Protein AF-A0A671NZ01-F1 (afdb_monomer_lite)

Secondary structure (DSSP, 8-state):
-EEEEEETTTTEEEEEE---HHHHHTTTTPBTT-EEE-GGG-GGGTT-EEEEEEEEETT-PBB-TT---SSEEEEEE-TT-TT---SSTT--EEEEEE-SB--TTEEEEEEEEEE--SSPPTTTTS-----S----BHHHHHHHTT--SSS-TTTTPPPEEEEETTEEEEEE-PPPBS---HHHHHHHHHHHHHHHHHHHHHHHHHHHHHHHHHHHHHHHHHHHHHHHHHHHHHHHHHHHHHHHHHHHHHHHHHHHHHHHTT-HHHHHHHHHHH-------S-HHHHHHHHHTT-HHHHHHHHTTS---HHHHHHHHHHHT-

Structure (mmCIF, N/CA/C/O backbone):
data_AF-A0A671NZ01-F1
#
_entry.id   AF-A0A671NZ01-F1
#
loop_
_atom_site.group_PDB
_atom_site.id
_atom_site.type_symbol
_atom_site.label_atom_id
_atom_site.label_alt_id
_atom_site.label_comp_id
_atom_site.label_asym_id
_atom_site.label_entity_id
_atom_site.label_seq_id
_atom_site.pdbx_PDB_ins_code
_atom_site.Cartn_x
_atom_site.Cartn_y
_atom_site.Cartn_z
_atom_site.occupancy
_atom_site.B_iso_or_equiv
_atom_site.auth_seq_id
_atom_site.auth_comp_id
_atom_site.auth_asym_id
_atom_site.auth_atom_id
_atom_site.pdbx_PDB_model_num
ATOM 1 N N . MET A 1 1 ? 26.858 3.836 -22.650 1.00 94.00 1 MET A N 1
ATOM 2 C CA . MET A 1 1 ? 25.747 4.032 -21.670 1.00 94.00 1 MET A CA 1
ATOM 3 C C . MET A 1 1 ? 25.460 2.697 -20.995 1.00 94.00 1 MET A C 1
ATOM 5 O O . MET A 1 1 ? 25.531 1.672 -21.659 1.00 94.00 1 MET A O 1
ATOM 9 N N . LYS A 1 2 ? 25.132 2.664 -19.699 1.00 97.56 2 LYS A N 1
ATOM 10 C CA . LYS A 1 2 ? 24.832 1.400 -19.004 1.00 97.56 2 LYS A CA 1
ATOM 11 C C . LYS A 1 2 ? 23.334 1.091 -19.044 1.00 97.56 2 LYS A C 1
ATOM 13 O O . LYS A 1 2 ? 22.510 1.967 -18.791 1.00 97.56 2 LYS A O 1
ATOM 18 N N . LEU A 1 3 ? 22.973 -0.155 -19.328 1.00 97.75 3 LEU A N 1
ATOM 19 C CA . LEU A 1 3 ? 21.601 -0.656 -19.296 1.00 97.75 3 LEU A CA 1
ATOM 20 C C . LEU A 1 3 ? 21.430 -1.563 -18.080 1.00 97.75 3 LEU A C 1
ATOM 22 O O . LEU A 1 3 ? 22.056 -2.615 -17.983 1.00 97.75 3 LEU A O 1
ATOM 26 N N . ASN A 1 4 ? 20.587 -1.152 -17.138 1.00 98.12 4 ASN A N 1
ATOM 27 C CA . ASN A 1 4 ? 20.231 -1.963 -15.980 1.00 98.12 4 ASN A CA 1
ATOM 28 C C . ASN A 1 4 ? 18.900 -2.663 -16.254 1.00 98.12 4 ASN A C 1
ATOM 30 O O . ASN A 1 4 ? 17.839 -2.035 -16.208 1.00 98.12 4 ASN A O 1
ATOM 34 N N . ILE A 1 5 ? 18.959 -3.948 -16.580 1.00 97.88 5 ILE A N 1
ATOM 35 C CA . ILE A 1 5 ? 17.824 -4.708 -17.093 1.00 97.88 5 ILE A CA 1
ATOM 36 C C . ILE A 1 5 ? 17.340 -5.666 -16.014 1.00 97.88 5 ILE A C 1
ATOM 38 O O . ILE A 1 5 ? 18.126 -6.381 -15.398 1.00 97.88 5 ILE A O 1
ATOM 42 N N . SER A 1 6 ? 16.032 -5.690 -15.785 1.00 97.75 6 SER A N 1
ATOM 43 C CA . SER A 1 6 ? 15.395 -6.589 -14.822 1.00 97.75 6 SER A CA 1
ATOM 44 C C . SER A 1 6 ? 14.344 -7.461 -15.493 1.00 97.75 6 SER A C 1
ATOM 46 O O . SER A 1 6 ? 13.616 -6.998 -16.377 1.00 97.75 6 SER A O 1
ATOM 48 N N . PHE A 1 7 ? 14.229 -8.711 -15.037 1.00 97.19 7 PHE A N 1
ATOM 49 C CA . PHE A 1 7 ? 13.153 -9.609 -15.439 1.00 97.19 7 PHE A CA 1
ATOM 50 C C . PHE A 1 7 ? 12.263 -9.950 -14.234 1.00 97.19 7 PHE A C 1
ATOM 52 O O . PHE A 1 7 ? 12.622 -10.782 -13.399 1.00 97.19 7 PHE A O 1
ATOM 59 N N . PRO A 1 8 ? 11.083 -9.315 -14.096 1.00 96.56 8 PRO A N 1
ATOM 60 C CA . PRO A 1 8 ? 10.239 -9.481 -12.911 1.00 96.56 8 PRO A CA 1
ATOM 61 C C . PRO A 1 8 ? 9.700 -10.898 -12.686 1.00 96.56 8 PRO A C 1
ATOM 63 O O . PRO A 1 8 ? 9.324 -11.219 -11.558 1.00 96.56 8 PRO A O 1
ATOM 66 N N . ALA A 1 9 ? 9.624 -11.721 -13.737 1.00 94.81 9 ALA A N 1
ATOM 67 C CA . ALA A 1 9 ? 9.133 -13.093 -13.637 1.00 94.81 9 ALA A CA 1
ATOM 68 C C . ALA A 1 9 ? 10.101 -13.986 -12.847 1.00 94.81 9 ALA A C 1
ATOM 70 O O . ALA A 1 9 ? 9.663 -14.749 -11.989 1.00 94.81 9 ALA A O 1
ATOM 71 N N . THR A 1 10 ? 11.407 -13.837 -13.083 1.00 94.00 10 THR A N 1
ATOM 72 C CA . THR A 1 10 ? 12.460 -14.599 -12.397 1.00 94.00 10 THR A CA 1
ATOM 73 C C . THR A 1 10 ? 13.026 -13.869 -11.183 1.00 94.00 10 THR A C 1
ATOM 75 O O . THR A 1 10 ? 13.547 -14.507 -10.273 1.00 94.00 10 THR A O 1
ATOM 78 N N . GLY A 1 11 ? 12.902 -12.538 -11.133 1.00 93.88 11 GLY A N 1
ATOM 79 C CA . GLY A 1 11 ? 13.475 -11.704 -10.075 1.00 93.88 11 GLY A CA 1
ATOM 80 C C . GLY A 1 11 ? 14.966 -11.407 -10.257 1.00 93.88 11 GLY A C 1
ATOM 81 O O . GLY A 1 11 ? 15.573 -10.841 -9.347 1.00 93.88 11 GLY A O 1
ATOM 82 N N . CYS A 1 12 ? 15.543 -11.766 -11.406 1.00 96.12 12 CYS A N 1
ATOM 83 C CA . CYS A 1 12 ? 16.937 -11.499 -11.746 1.00 96.12 12 CYS A CA 1
ATOM 84 C C . CYS A 1 12 ? 17.113 -10.106 -12.367 1.00 96.12 12 CYS A C 1
ATOM 86 O O . CYS A 1 12 ? 16.183 -9.515 -12.932 1.00 96.12 12 CYS A O 1
ATOM 88 N N . GLN A 1 13 ? 18.330 -9.578 -12.256 1.00 96.75 13 GLN A N 1
ATOM 89 C CA . GLN A 1 13 ? 18.736 -8.312 -12.857 1.00 96.75 13 GLN A CA 1
ATOM 90 C C . GLN A 1 13 ? 20.171 -8.416 -13.372 1.00 96.75 13 GLN A C 1
ATOM 92 O O . GLN A 1 13 ? 21.001 -9.082 -12.753 1.00 96.75 13 GLN A O 1
ATOM 97 N N . LYS A 1 14 ? 20.468 -7.720 -14.468 1.00 95.88 14 LYS A N 1
ATOM 98 C CA . LYS A 1 14 ? 21.795 -7.676 -15.080 1.00 95.88 14 LYS A CA 1
ATOM 99 C C . LYS A 1 14 ? 22.096 -6.260 -15.553 1.00 95.88 14 LYS A C 1
ATOM 101 O O . LYS A 1 14 ? 21.266 -5.622 -16.199 1.00 95.88 14 LYS A O 1
ATOM 106 N N . LEU A 1 15 ? 23.291 -5.782 -15.222 1.00 97.31 15 LEU A N 1
ATOM 107 C CA . LEU A 1 15 ? 23.834 -4.534 -15.743 1.00 97.31 15 LEU A CA 1
ATOM 108 C C . LEU A 1 15 ? 24.712 -4.861 -16.949 1.00 97.31 15 LEU A C 1
ATOM 110 O O . LEU A 1 15 ? 25.588 -5.716 -16.847 1.00 97.31 15 LEU A O 1
ATOM 114 N N . ILE A 1 16 ? 24.471 -4.189 -18.068 1.00 96.12 16 ILE A N 1
ATOM 115 C CA . ILE A 1 16 ? 25.224 -4.369 -19.310 1.00 96.12 16 ILE A CA 1
ATOM 116 C C . ILE A 1 16 ? 25.742 -3.005 -19.748 1.00 96.12 16 ILE A C 1
ATOM 118 O O . ILE A 1 16 ? 25.038 -2.000 -19.635 1.00 96.12 16 ILE A O 1
ATOM 122 N N . GLU A 1 17 ? 26.978 -2.957 -20.218 1.00 95.94 17 GLU A N 1
ATOM 123 C CA . GLU A 1 17 ? 27.573 -1.758 -20.796 1.00 95.94 17 GLU A CA 1
ATOM 124 C C . GLU A 1 17 ? 27.424 -1.815 -22.316 1.00 95.94 17 GLU A C 1
ATOM 126 O O . GLU A 1 17 ? 27.728 -2.832 -22.935 1.00 95.94 17 GLU A O 1
ATOM 131 N N . VAL A 1 18 ? 26.858 -0.756 -22.898 1.00 95.44 18 VAL A N 1
ATOM 132 C CA . VAL A 1 18 ? 26.620 -0.652 -24.340 1.00 95.44 18 VAL A CA 1
ATOM 133 C C . VAL A 1 18 ? 27.212 0.660 -24.824 1.00 95.44 18 VAL A C 1
ATOM 135 O O . VAL A 1 18 ? 26.724 1.738 -24.466 1.00 95.44 18 VAL A O 1
ATOM 138 N N . ASP A 1 19 ? 28.252 0.556 -25.643 1.00 93.56 19 ASP A N 1
ATOM 139 C CA . ASP A 1 19 ? 28.964 1.714 -26.193 1.00 93.56 19 ASP A CA 1
ATOM 140 C C . ASP A 1 19 ? 28.529 2.043 -27.624 1.00 93.56 19 ASP A C 1
ATOM 142 O O . ASP A 1 19 ? 28.589 3.199 -28.032 1.00 93.56 19 ASP A O 1
ATOM 146 N N . ASP A 1 20 ? 28.009 1.055 -28.359 1.00 94.56 20 ASP A N 1
ATOM 147 C CA . ASP A 1 20 ? 27.489 1.254 -29.711 1.00 94.56 20 ASP A CA 1
ATOM 148 C C . ASP A 1 20 ? 26.190 2.075 -29.695 1.00 94.56 20 ASP A C 1
ATOM 150 O O . ASP A 1 20 ? 25.132 1.631 -29.235 1.00 94.56 20 ASP A O 1
ATOM 154 N N . GLU A 1 21 ? 26.262 3.283 -30.248 1.00 92.25 21 GLU A N 1
ATOM 155 C CA . GLU A 1 21 ? 25.144 4.215 -30.321 1.00 92.25 21 GLU A CA 1
ATOM 156 C C . GLU A 1 21 ? 23.983 3.693 -31.182 1.00 92.25 21 GLU A C 1
ATOM 158 O O . GLU A 1 21 ? 22.824 4.015 -30.903 1.00 92.25 21 GLU A O 1
ATOM 163 N N . ARG A 1 22 ? 24.240 2.841 -32.187 1.00 93.88 22 ARG A N 1
ATOM 164 C CA . ARG A 1 22 ? 23.176 2.264 -33.032 1.00 93.88 22 ARG A CA 1
ATOM 165 C C . ARG A 1 22 ? 22.215 1.416 -32.205 1.00 93.88 22 ARG A C 1
ATOM 167 O O . ARG A 1 22 ? 21.001 1.518 -32.379 1.00 93.88 22 ARG A O 1
ATOM 174 N N . LYS A 1 23 ? 22.756 0.662 -31.244 1.00 95.12 23 LYS A N 1
ATOM 175 C CA . LYS A 1 23 ? 21.988 -0.151 -30.291 1.00 95.12 23 LYS A CA 1
ATOM 176 C C . LYS A 1 23 ? 21.182 0.697 -29.306 1.00 95.12 23 LYS A C 1
ATOM 178 O O . LYS A 1 23 ? 20.165 0.246 -28.793 1.00 95.12 23 LYS A O 1
ATOM 183 N N . LEU A 1 24 ? 21.626 1.924 -29.029 1.00 95.19 24 LEU A N 1
ATOM 184 C CA . LEU A 1 24 ? 20.979 2.836 -28.081 1.00 95.19 24 LEU A CA 1
ATOM 185 C C . LEU A 1 24 ? 19.914 3.724 -28.732 1.00 95.19 24 LEU A C 1
ATOM 187 O O . LEU A 1 24 ? 18.957 4.121 -28.065 1.00 95.19 24 LEU A O 1
ATOM 191 N N . ARG A 1 25 ? 20.045 4.002 -30.035 1.00 95.00 25 ARG A N 1
ATOM 192 C CA . ARG A 1 25 ? 19.172 4.914 -30.788 1.00 95.00 25 ARG A CA 1
ATOM 193 C C . ARG A 1 25 ? 17.695 4.523 -30.739 1.00 95.00 25 ARG A C 1
ATOM 195 O O . ARG A 1 25 ? 16.842 5.403 -30.733 1.00 95.00 25 ARG A O 1
ATOM 202 N N . ILE A 1 26 ? 17.385 3.230 -30.620 1.00 96.00 26 ILE A N 1
ATOM 203 C CA . ILE A 1 26 ? 16.007 2.730 -30.463 1.00 96.00 26 ILE A CA 1
ATOM 204 C C . ILE A 1 26 ? 15.303 3.267 -29.205 1.00 96.00 26 ILE A C 1
ATOM 206 O O . ILE A 1 26 ? 14.073 3.350 -29.170 1.00 96.00 26 ILE A O 1
ATOM 210 N N . PHE A 1 27 ? 16.067 3.640 -28.172 1.00 97.00 27 PHE A N 1
ATOM 211 C CA . PHE A 1 27 ? 15.534 4.176 -26.921 1.00 97.00 27 PHE A CA 1
ATOM 212 C C . PHE A 1 27 ? 15.441 5.698 -26.913 1.00 97.00 27 PHE A C 1
ATOM 214 O O . PHE A 1 27 ? 14.699 6.241 -26.095 1.00 97.00 27 PHE A O 1
ATOM 221 N N . TYR A 1 28 ? 16.180 6.392 -27.777 1.00 96.50 28 TYR A N 1
ATOM 222 C CA . TYR A 1 28 ? 16.163 7.852 -27.831 1.00 96.50 28 TYR A CA 1
ATOM 223 C C . TYR A 1 28 ? 14.804 8.375 -28.296 1.00 96.50 28 TYR A C 1
ATOM 225 O O . TYR A 1 28 ? 14.061 7.693 -29.003 1.00 96.50 28 TYR A O 1
ATOM 233 N N . GLU A 1 29 ? 14.444 9.571 -27.823 1.00 95.88 29 GLU A N 1
ATOM 234 C CA . GLU A 1 29 ? 13.136 10.210 -28.054 1.00 95.88 29 GLU A CA 1
ATOM 235 C C . GLU A 1 29 ? 11.927 9.412 -27.532 1.00 95.88 29 GLU A C 1
ATOM 237 O O . GLU A 1 29 ? 10.771 9.819 -27.678 1.00 95.88 29 GLU A O 1
ATOM 242 N N . LYS A 1 30 ? 12.159 8.283 -26.853 1.00 97.44 30 LYS A N 1
ATOM 243 C CA . LYS A 1 30 ? 11.113 7.541 -26.155 1.00 97.44 30 LYS A CA 1
ATOM 244 C C . LYS A 1 30 ? 10.931 8.091 -24.750 1.00 97.44 30 LYS A C 1
ATOM 246 O O . LYS A 1 30 ? 11.853 8.585 -24.098 1.00 97.44 30 LYS A O 1
ATOM 251 N N . ARG A 1 31 ? 9.699 7.981 -24.257 1.00 97.69 31 ARG A N 1
ATOM 252 C CA . ARG A 1 31 ? 9.348 8.344 -22.883 1.00 97.69 31 ARG A CA 1
ATOM 253 C C . ARG A 1 31 ? 9.476 7.133 -21.970 1.00 97.69 31 ARG A C 1
ATOM 255 O O . ARG A 1 31 ? 9.276 5.991 -22.386 1.00 97.69 31 ARG A O 1
ATOM 262 N N . MET A 1 32 ? 9.715 7.386 -20.692 1.00 97.38 32 MET A N 1
ATOM 263 C CA . MET A 1 32 ? 9.494 6.390 -19.645 1.00 97.38 32 MET A CA 1
ATOM 264 C C . MET A 1 32 ? 8.095 5.749 -19.753 1.00 97.38 32 MET A C 1
ATOM 266 O O . MET A 1 32 ? 7.111 6.396 -20.111 1.00 97.38 32 MET A O 1
ATOM 270 N N . ALA A 1 33 ? 8.032 4.472 -19.388 1.00 97.12 33 ALA A N 1
ATOM 271 C CA . ALA A 1 33 ? 6.908 3.548 -19.522 1.00 97.12 33 ALA A CA 1
ATOM 272 C C . ALA A 1 33 ? 6.536 3.129 -20.958 1.00 97.12 33 ALA A C 1
ATOM 274 O O . ALA A 1 33 ? 5.579 2.377 -21.115 1.00 97.12 33 ALA A O 1
ATOM 275 N N . THR A 1 34 ? 7.310 3.525 -21.974 1.00 97.81 34 THR A N 1
ATOM 276 C CA . THR A 1 34 ? 7.135 3.045 -23.357 1.00 97.81 34 THR A CA 1
ATOM 277 C C . THR A 1 34 ? 7.745 1.653 -23.533 1.00 97.81 34 THR A C 1
ATOM 279 O O . THR A 1 34 ? 8.826 1.383 -23.000 1.00 97.81 34 THR A O 1
ATOM 282 N N . GLU A 1 35 ? 7.053 0.788 -24.274 1.00 97.94 35 GLU A N 1
ATOM 283 C CA . GLU A 1 35 ? 7.540 -0.526 -24.705 1.00 97.94 35 GLU A CA 1
ATOM 284 C C . GLU A 1 35 ? 8.347 -0.384 -26.001 1.00 97.94 35 GLU A C 1
ATOM 286 O O . GLU A 1 35 ? 7.943 0.324 -26.922 1.00 97.94 35 GLU A O 1
ATOM 291 N N . VAL A 1 36 ? 9.511 -1.024 -26.053 1.00 97.38 36 VAL A N 1
ATOM 292 C CA . VAL A 1 36 ? 10.462 -0.963 -27.164 1.00 97.38 36 VAL A CA 1
ATOM 293 C C . VAL A 1 36 ? 10.937 -2.385 -27.450 1.00 97.38 36 VAL A C 1
ATOM 295 O O . VAL A 1 36 ? 11.252 -3.139 -26.524 1.00 97.38 36 VAL A O 1
ATOM 298 N N . ALA A 1 37 ? 10.967 -2.757 -28.729 1.00 97.31 37 ALA A N 1
ATOM 299 C CA . ALA A 1 37 ? 11.554 -4.015 -29.172 1.00 97.31 37 ALA A CA 1
ATOM 300 C C . ALA A 1 37 ? 13.075 -3.972 -28.958 1.00 97.31 37 ALA A C 1
ATOM 302 O O . ALA A 1 37 ? 13.734 -3.011 -29.352 1.00 97.31 37 ALA A O 1
ATOM 303 N N . ALA A 1 38 ? 13.620 -4.984 -28.287 1.00 95.88 38 ALA A N 1
ATOM 304 C CA . ALA A 1 38 ? 15.025 -5.036 -27.889 1.00 95.88 38 ALA A CA 1
ATOM 305 C C . ALA A 1 38 ? 15.927 -5.728 -28.925 1.00 95.88 38 ALA A C 1
ATOM 307 O O . ALA A 1 38 ? 17.120 -5.876 -28.670 1.00 95.88 38 ALA A O 1
ATOM 308 N N . ASP A 1 39 ? 15.384 -6.113 -30.084 1.00 94.94 39 ASP A N 1
ATOM 309 C CA . ASP A 1 39 ? 16.070 -6.920 -31.105 1.00 94.94 39 ASP A CA 1
ATOM 310 C C . ASP A 1 39 ? 17.407 -6.310 -31.555 1.00 94.94 39 ASP A C 1
ATOM 312 O O . ASP A 1 39 ? 18.370 -7.023 -31.816 1.00 94.94 39 ASP A O 1
ATOM 316 N N . SER A 1 40 ? 17.505 -4.976 -31.599 1.00 92.19 40 SER A N 1
ATOM 317 C CA . SER A 1 40 ? 18.720 -4.273 -32.035 1.00 92.19 40 SER A CA 1
ATOM 318 C C . SER A 1 40 ? 19.874 -4.305 -31.024 1.00 92.19 40 SER A C 1
ATOM 320 O O . SER A 1 40 ? 20.958 -3.825 -31.345 1.00 92.19 40 SER A O 1
ATOM 322 N N . LEU A 1 41 ? 19.683 -4.832 -29.808 1.00 92.94 41 LEU A N 1
ATOM 323 C CA . LEU A 1 41 ? 20.762 -4.953 -28.817 1.00 92.94 41 LEU A CA 1
ATOM 324 C C . LEU A 1 41 ? 21.743 -6.091 -29.146 1.00 92.94 41 LEU A C 1
ATOM 326 O O . LEU A 1 41 ? 22.932 -5.987 -28.823 1.00 92.94 41 LEU A O 1
ATOM 330 N N . GLY A 1 42 ? 21.266 -7.143 -29.813 1.00 92.81 42 GLY A N 1
ATOM 331 C CA . GLY A 1 42 ? 22.030 -8.336 -30.177 1.00 92.81 42 GLY A CA 1
ATOM 332 C C . GLY A 1 42 ? 21.112 -9.521 -30.475 1.00 92.81 42 GLY A C 1
ATOM 333 O O . GLY A 1 42 ? 19.925 -9.490 -30.150 1.00 92.81 42 GLY A O 1
ATOM 334 N N . ASP A 1 43 ? 21.664 -10.585 -31.055 1.00 92.69 43 ASP A N 1
ATOM 335 C CA . ASP A 1 43 ? 20.900 -11.776 -31.450 1.00 92.69 43 ASP A CA 1
ATOM 336 C C . ASP A 1 43 ? 20.250 -12.496 -30.259 1.00 92.69 43 ASP A C 1
ATOM 338 O O . ASP A 1 43 ? 19.208 -13.138 -30.409 1.00 92.69 43 ASP A O 1
ATOM 342 N N . GLU A 1 44 ? 20.834 -12.395 -29.061 1.00 94.00 44 GLU A N 1
ATOM 343 C CA . GLU A 1 44 ? 20.256 -12.942 -27.831 1.00 94.00 44 GLU A CA 1
ATOM 344 C C . GLU A 1 44 ? 19.012 -12.178 -27.350 1.00 94.00 44 GLU A C 1
ATOM 346 O O . GLU A 1 44 ? 18.229 -12.711 -26.566 1.00 94.00 44 GLU A O 1
ATOM 351 N N . TRP A 1 45 ? 18.798 -10.955 -27.848 1.00 95.19 45 TRP A N 1
ATOM 352 C CA . TRP A 1 45 ? 17.647 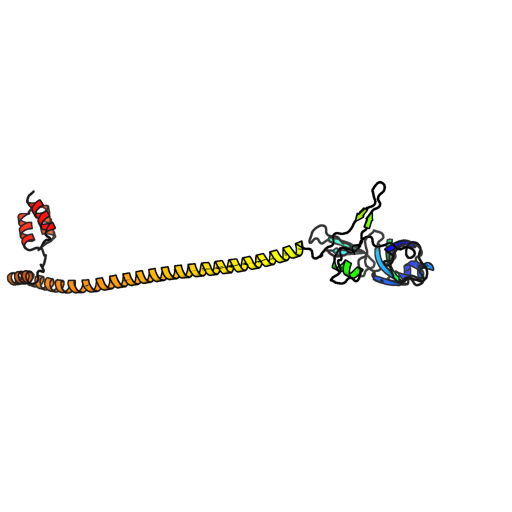-10.107 -27.526 1.00 95.19 45 TRP A CA 1
ATOM 353 C C . TRP A 1 45 ? 16.505 -10.219 -28.537 1.00 95.19 45 TRP A C 1
ATOM 355 O O . TRP A 1 45 ? 15.493 -9.532 -28.394 1.00 95.19 45 TRP A O 1
ATOM 365 N N . LYS A 1 46 ? 16.620 -11.112 -29.524 1.00 96.31 46 LYS A N 1
ATOM 366 C CA . LYS A 1 46 ? 15.580 -11.325 -30.530 1.00 96.31 46 LYS A CA 1
ATOM 367 C C . LYS A 1 46 ? 14.260 -11.792 -29.900 1.00 96.31 46 LYS A C 1
ATOM 369 O O . LYS A 1 46 ? 14.214 -12.761 -29.138 1.00 96.31 46 LYS A O 1
ATOM 374 N N . GLY A 1 47 ? 13.177 -11.094 -30.225 1.00 95.69 47 GLY A N 1
ATOM 375 C CA . GLY A 1 47 ? 11.828 -11.320 -29.708 1.00 95.69 47 GLY A CA 1
ATOM 376 C C . GLY A 1 47 ? 11.583 -10.739 -28.311 1.00 95.69 47 GLY A C 1
ATOM 377 O O . GLY A 1 47 ? 10.468 -10.844 -27.794 1.00 95.69 47 GLY A O 1
ATOM 378 N N . TYR A 1 48 ? 12.583 -10.119 -27.677 1.00 97.38 48 TYR A N 1
ATOM 379 C CA . TYR A 1 48 ? 12.396 -9.490 -26.373 1.00 97.38 48 TYR A CA 1
ATOM 380 C C . TYR A 1 48 ? 11.754 -8.112 -26.509 1.00 97.38 48 TYR A C 1
ATOM 382 O O . TYR A 1 48 ? 12.185 -7.261 -27.286 1.00 97.38 48 TYR A O 1
ATOM 390 N N . VAL A 1 49 ? 10.760 -7.848 -25.659 1.00 97.56 49 VAL A N 1
ATOM 391 C CA . VAL A 1 49 ? 10.172 -6.510 -25.515 1.00 97.56 49 VAL A CA 1
ATOM 392 C C . VAL A 1 49 ? 10.469 -5.985 -24.124 1.00 97.56 49 VAL A C 1
ATOM 394 O O . VAL A 1 49 ? 10.112 -6.599 -23.109 1.00 97.56 49 VAL A O 1
ATOM 397 N N . VAL A 1 50 ? 11.110 -4.821 -24.082 1.00 97.94 50 VAL A N 1
ATOM 398 C CA . VAL A 1 50 ? 11.494 -4.136 -22.850 1.00 97.94 50 VAL A CA 1
ATOM 399 C C . VAL A 1 50 ? 10.690 -2.857 -22.693 1.00 97.94 50 VAL A C 1
ATOM 401 O O . VAL A 1 50 ? 10.362 -2.172 -23.654 1.00 97.94 50 VAL A O 1
ATOM 404 N N . ARG A 1 51 ? 10.400 -2.491 -21.451 1.00 98.25 51 ARG A N 1
ATOM 405 C CA . ARG A 1 51 ? 9.827 -1.195 -21.103 1.00 98.25 51 ARG A CA 1
ATOM 406 C C . ARG A 1 51 ? 10.856 -0.339 -20.402 1.00 98.25 51 ARG A C 1
ATOM 408 O O . ARG A 1 51 ? 11.475 -0.770 -19.426 1.00 98.25 51 ARG A O 1
ATOM 415 N N . ILE A 1 52 ? 10.958 0.911 -20.835 1.00 98.31 52 ILE A N 1
ATOM 416 C CA . ILE A 1 52 ? 11.808 1.907 -20.186 1.00 98.31 52 ILE A CA 1
ATOM 417 C C . ILE A 1 52 ? 11.196 2.253 -18.827 1.00 98.31 52 ILE A C 1
ATOM 419 O O . ILE A 1 52 ? 10.109 2.817 -18.749 1.00 98.31 52 ILE A O 1
ATOM 423 N N . SER A 1 53 ? 11.867 1.911 -17.732 1.00 98.06 53 SER A N 1
ATOM 424 C CA . SER A 1 53 ? 11.349 2.127 -16.370 1.00 98.06 53 SER A CA 1
ATOM 425 C C . SER A 1 53 ? 11.857 3.407 -15.706 1.00 98.06 53 SER A C 1
ATOM 427 O O . SER A 1 53 ? 11.286 3.846 -14.708 1.00 98.06 53 SER A O 1
ATOM 429 N N . GLY A 1 54 ? 12.906 4.018 -16.258 1.00 97.62 54 GLY A N 1
ATOM 430 C CA . GLY A 1 54 ? 13.555 5.218 -15.736 1.00 97.62 54 GLY A CA 1
ATOM 431 C C . GLY A 1 54 ? 15.059 5.163 -15.958 1.00 97.62 54 GLY A C 1
ATOM 432 O O . GLY A 1 54 ? 15.540 4.384 -16.771 1.00 97.62 54 GLY A O 1
ATOM 433 N N . GLY A 1 55 ? 15.810 5.953 -15.202 1.00 97.75 55 GLY A N 1
ATOM 434 C CA . GLY A 1 55 ? 17.257 6.040 -15.354 1.00 97.75 55 GLY A CA 1
ATOM 435 C C . GLY A 1 55 ? 17.854 7.148 -14.500 1.00 97.75 55 GLY A C 1
ATOM 436 O O . GLY A 1 55 ? 17.140 7.855 -13.775 1.00 97.75 55 GLY A O 1
ATOM 437 N N . ASN A 1 56 ? 19.167 7.295 -14.612 1.00 98.06 56 ASN A N 1
ATOM 438 C CA . ASN A 1 56 ? 19.940 8.352 -13.983 1.00 98.06 56 ASN A CA 1
ATOM 439 C C . ASN A 1 56 ? 20.773 9.075 -15.043 1.00 98.06 56 ASN A C 1
ATOM 441 O O . ASN A 1 56 ? 21.426 8.457 -15.885 1.00 98.06 56 ASN A O 1
ATOM 445 N N . ASP A 1 57 ? 20.758 10.400 -14.964 1.00 96.62 57 ASP A N 1
ATOM 446 C CA . ASP A 1 57 ? 21.614 11.286 -15.751 1.00 96.62 57 ASP A CA 1
ATOM 447 C C . ASP A 1 57 ? 23.100 11.108 -15.346 1.00 96.62 57 ASP A C 1
ATOM 449 O O . ASP A 1 57 ? 23.389 10.542 -14.287 1.00 96.62 57 ASP A O 1
ATOM 453 N N . LYS A 1 58 ? 24.050 11.600 -16.147 1.00 95.81 58 LYS A N 1
ATOM 454 C CA . LYS A 1 58 ? 25.506 11.547 -15.899 1.00 95.81 58 LYS A CA 1
ATOM 455 C C . LYS A 1 58 ? 25.916 12.075 -14.520 1.00 95.81 58 LYS A C 1
ATOM 457 O O . LYS A 1 58 ? 26.787 11.501 -13.879 1.00 95.81 58 LYS A O 1
ATOM 462 N N . GLN A 1 59 ? 25.235 13.101 -14.013 1.00 95.75 59 GLN A N 1
ATOM 463 C CA . GLN A 1 59 ? 25.462 13.670 -12.675 1.00 95.75 59 GLN A CA 1
ATOM 464 C C . GLN A 1 59 ? 24.580 13.022 -11.584 1.00 95.75 59 GLN A C 1
ATOM 466 O O . GLN A 1 59 ? 24.424 13.567 -10.494 1.00 95.75 59 GLN A O 1
ATOM 471 N N . GLY A 1 60 ? 23.940 11.885 -11.869 1.00 96.31 60 GLY A N 1
ATOM 472 C CA . GLY A 1 60 ? 23.197 11.081 -10.894 1.00 96.31 60 GLY A CA 1
ATOM 473 C C . GLY A 1 60 ? 21.752 11.519 -10.627 1.00 96.31 60 GLY A C 1
ATOM 474 O O . GLY A 1 60 ? 21.044 10.854 -9.864 1.00 96.31 60 GLY A O 1
ATOM 475 N N . PHE A 1 61 ? 21.261 12.593 -11.255 1.00 97.81 61 PHE A N 1
ATOM 476 C CA . PHE A 1 61 ? 19.870 13.023 -11.084 1.00 97.81 61 PHE A CA 1
ATOM 477 C C . PHE A 1 61 ? 18.895 11.991 -11.681 1.00 97.81 61 PHE A C 1
ATOM 479 O O . PHE A 1 61 ? 19.046 11.614 -12.844 1.00 97.81 61 PHE A O 1
ATOM 486 N N . PRO A 1 62 ? 17.887 11.530 -10.916 1.00 98.06 62 PRO A N 1
ATOM 487 C CA . PRO A 1 62 ? 16.956 10.508 -11.383 1.00 98.06 62 PRO A CA 1
ATOM 488 C C . PRO A 1 62 ? 15.916 11.086 -12.349 1.00 98.06 62 PRO A C 1
ATOM 490 O O . PRO A 1 62 ? 15.460 12.223 -12.170 1.00 98.06 62 PRO A O 1
ATOM 493 N N . MET A 1 63 ? 15.498 10.273 -13.320 1.00 98.06 63 MET A N 1
ATOM 494 C CA . MET A 1 63 ? 14.371 10.577 -14.208 1.00 98.06 63 MET A CA 1
ATOM 495 C C . MET A 1 63 ? 13.038 10.567 -13.449 1.00 98.06 63 MET A C 1
ATOM 497 O O . MET A 1 63 ? 12.835 9.772 -12.523 1.00 98.06 63 MET A O 1
ATOM 501 N N . LYS A 1 64 ? 12.105 11.437 -13.850 1.00 97.56 64 LYS A N 1
ATOM 502 C CA . LYS A 1 64 ? 10.764 11.525 -13.260 1.00 97.56 64 LYS A CA 1
ATOM 503 C C . LYS A 1 64 ? 9.670 11.468 -14.325 1.00 97.56 64 LYS A C 1
ATOM 505 O O . LYS A 1 64 ? 9.612 12.322 -15.202 1.00 97.56 64 LYS A O 1
ATOM 510 N N . GLN A 1 65 ? 8.742 10.521 -14.172 1.00 97.56 65 GLN A N 1
ATOM 511 C CA . GLN A 1 65 ? 7.558 10.401 -15.029 1.00 97.56 65 GLN A CA 1
ATOM 512 C C . GLN A 1 65 ? 6.733 11.696 -15.058 1.00 97.56 65 GLN A C 1
ATOM 514 O O . GLN A 1 65 ? 6.490 12.298 -14.009 1.00 97.56 65 GLN A O 1
ATOM 519 N N . GLY A 1 66 ? 6.279 12.080 -16.254 1.00 96.25 66 GLY A N 1
ATOM 520 C CA . GLY A 1 66 ? 5.422 13.249 -16.485 1.00 96.25 66 GLY A CA 1
ATOM 521 C C . GLY A 1 66 ? 6.172 14.566 -16.702 1.00 96.25 66 GLY A C 1
ATOM 522 O O . GLY A 1 66 ? 5.545 15.574 -17.002 1.00 96.25 66 GLY A O 1
ATOM 523 N N . VAL A 1 67 ? 7.502 14.574 -16.585 1.00 97.12 67 VAL A N 1
ATOM 524 C CA . VAL A 1 67 ? 8.330 15.732 -16.941 1.00 97.12 67 VAL A CA 1
ATOM 525 C C . VAL A 1 67 ? 8.739 15.603 -18.405 1.00 97.12 67 VAL A C 1
ATOM 527 O O . VAL A 1 67 ? 9.698 14.906 -18.718 1.00 97.12 67 VAL A O 1
ATOM 530 N N . LEU A 1 68 ? 7.992 16.245 -19.302 1.00 96.94 68 LEU A N 1
ATOM 531 C CA . LEU A 1 68 ? 8.118 16.095 -20.758 1.00 96.94 68 LEU A CA 1
ATOM 532 C C . LEU A 1 68 ? 9.272 16.914 -21.355 1.00 96.94 68 LEU A C 1
ATOM 534 O O . LEU A 1 68 ? 9.090 17.677 -22.296 1.00 96.94 68 LEU A O 1
ATOM 538 N N . THR A 1 69 ? 10.460 16.765 -20.788 1.00 96.75 69 THR A N 1
ATOM 539 C CA . THR A 1 69 ? 11.691 17.378 -21.285 1.00 96.75 69 THR A CA 1
ATOM 540 C C . THR A 1 69 ? 12.772 16.314 -21.379 1.00 96.75 69 THR A C 1
ATOM 542 O O . THR A 1 69 ? 12.714 15.303 -20.676 1.00 96.75 69 THR A O 1
ATOM 545 N N . HIS A 1 70 ? 13.793 16.554 -22.194 1.00 96.12 70 HIS A N 1
ATOM 546 C CA . HIS A 1 70 ? 15.036 15.793 -22.119 1.00 96.12 70 HIS A CA 1
ATOM 547 C C . HIS A 1 70 ? 15.781 16.238 -20.865 1.00 96.12 70 HIS A C 1
ATOM 549 O O . HIS A 1 70 ? 15.950 15.448 -19.951 1.00 96.12 70 HIS A O 1
ATOM 555 N N . GLY A 1 71 ? 16.088 17.536 -20.747 1.00 95.88 71 GLY A N 1
ATOM 556 C CA . GLY A 1 71 ? 16.892 18.142 -19.679 1.00 95.88 71 GLY A CA 1
ATOM 557 C C . GLY A 1 71 ? 16.362 18.042 -18.238 1.00 95.88 71 GLY A C 1
ATOM 558 O O . GLY A 1 71 ? 15.411 17.327 -17.910 1.00 95.88 71 GLY A O 1
ATOM 559 N N . ARG A 1 72 ? 17.007 18.789 -17.333 1.00 97.31 72 ARG A N 1
ATOM 560 C CA . ARG A 1 72 ? 16.631 18.847 -15.912 1.00 97.31 72 ARG A CA 1
ATOM 561 C C . ARG A 1 72 ? 15.724 20.026 -15.613 1.00 97.31 72 ARG A C 1
ATOM 563 O O . ARG A 1 72 ? 15.935 21.123 -16.113 1.00 97.31 72 ARG A O 1
ATOM 570 N N . VAL A 1 73 ? 14.802 19.819 -14.681 1.00 97.75 73 VAL A N 1
ATOM 571 C CA . VAL A 1 73 ? 13.915 20.864 -14.158 1.00 97.75 73 VAL A CA 1
ATOM 572 C C . VAL A 1 73 ? 13.883 20.837 -12.633 1.00 97.75 73 VAL A C 1
ATOM 574 O O . VAL A 1 73 ? 14.122 19.803 -12.004 1.00 97.75 73 VAL A O 1
ATOM 577 N N . ARG A 1 74 ? 13.572 21.979 -12.009 1.00 98.06 74 ARG A N 1
ATOM 578 C CA . ARG A 1 74 ? 13.457 22.105 -10.548 1.00 98.06 74 ARG A CA 1
ATOM 579 C C . ARG A 1 74 ? 12.000 22.125 -10.101 1.00 98.06 74 ARG A C 1
ATOM 581 O O . ARG A 1 74 ? 11.348 23.167 -10.137 1.00 98.06 74 ARG A O 1
ATOM 588 N N . LEU A 1 75 ? 11.523 20.997 -9.581 1.00 97.69 75 LEU A N 1
ATOM 589 C CA . LEU A 1 75 ? 10.147 20.838 -9.104 1.00 97.69 75 LEU A CA 1
ATOM 590 C C . LEU A 1 75 ? 10.057 20.928 -7.584 1.00 97.69 75 LEU A C 1
ATOM 592 O O . LEU A 1 75 ? 10.942 20.451 -6.874 1.00 97.69 75 LEU A O 1
ATOM 596 N N . LEU A 1 76 ? 8.957 21.489 -7.079 1.00 98.12 76 LEU A N 1
ATOM 597 C CA . LEU A 1 76 ? 8.614 21.467 -5.657 1.00 98.12 76 LEU A CA 1
ATOM 598 C C . LEU A 1 76 ? 7.953 20.124 -5.300 1.00 98.12 76 LEU A C 1
ATOM 600 O O . LEU A 1 76 ? 6.791 19.888 -5.626 1.00 98.12 76 LEU A O 1
ATOM 604 N N . LEU A 1 77 ? 8.690 19.234 -4.632 1.00 98.12 77 LEU A N 1
ATOM 605 C CA . LEU A 1 77 ? 8.246 17.873 -4.312 1.00 98.12 77 LEU A CA 1
ATOM 606 C C . LEU A 1 77 ? 7.730 17.765 -2.872 1.00 98.12 77 LEU A C 1
ATOM 608 O O . LEU A 1 77 ? 8.280 18.387 -1.967 1.00 98.12 77 LEU A O 1
ATOM 612 N N . SER A 1 78 ? 6.695 16.950 -2.664 1.00 97.81 78 SER A N 1
ATOM 613 C CA . SER A 1 78 ? 6.063 16.664 -1.369 1.00 97.81 78 SER A CA 1
ATOM 614 C C . SER A 1 78 ? 6.070 15.154 -1.074 1.00 97.81 78 SER A C 1
ATOM 616 O O . SER A 1 78 ? 6.592 14.349 -1.853 1.00 97.81 78 SER A O 1
ATOM 618 N N . LYS A 1 79 ? 5.503 14.745 0.069 1.00 98.19 79 LYS A N 1
ATOM 619 C CA . LYS A 1 79 ? 5.326 13.329 0.429 1.00 98.19 79 LYS A CA 1
ATOM 620 C C . LYS A 1 79 ? 4.520 12.586 -0.646 1.00 98.19 79 LYS A C 1
ATOM 622 O O . LYS A 1 79 ? 3.428 13.010 -0.995 1.00 98.19 79 LYS A O 1
ATOM 627 N N . GLY A 1 80 ? 5.033 11.443 -1.101 1.00 96.88 80 GLY A N 1
ATOM 628 C CA . GLY A 1 80 ? 4.375 10.586 -2.097 1.00 96.88 80 GLY A CA 1
ATOM 629 C C . GLY A 1 80 ? 4.862 10.810 -3.529 1.00 96.88 80 GLY A C 1
ATOM 630 O O . GLY A 1 80 ? 4.719 9.918 -4.359 1.00 96.88 80 GLY A O 1
ATOM 631 N N . HIS A 1 81 ? 5.517 11.938 -3.819 1.00 97.56 81 HIS A N 1
ATOM 632 C CA . HIS A 1 81 ? 6.189 12.118 -5.102 1.00 97.56 81 HIS A CA 1
ATOM 633 C C . HIS A 1 81 ? 7.450 11.247 -5.197 1.00 97.56 81 HIS A C 1
ATOM 635 O O . HIS A 1 81 ? 8.212 11.121 -4.239 1.00 97.56 81 HIS A O 1
ATOM 641 N N . SER A 1 82 ? 7.720 10.706 -6.388 1.00 96.19 82 SER A N 1
ATOM 642 C CA . SER A 1 82 ? 9.012 10.087 -6.702 1.00 96.19 82 SER A CA 1
ATOM 643 C C . SER A 1 82 ? 10.174 11.088 -6.591 1.00 96.19 82 SER A C 1
ATOM 645 O O . SER A 1 82 ? 9.970 12.303 -6.684 1.00 96.19 82 SER A O 1
ATOM 647 N N . CYS A 1 83 ? 11.395 10.563 -6.411 1.00 96.75 83 CYS A N 1
ATOM 648 C CA . CYS A 1 83 ? 12.664 11.311 -6.321 1.00 96.75 83 CYS A CA 1
ATOM 649 C C . CYS A 1 83 ? 12.848 12.161 -5.039 1.00 96.75 83 CYS A C 1
ATOM 651 O O . CYS A 1 83 ? 13.850 12.876 -4.886 1.00 96.75 83 CYS A O 1
ATOM 653 N N . TYR A 1 84 ? 11.919 12.069 -4.082 1.00 97.62 84 TYR A N 1
ATOM 654 C CA . TYR A 1 84 ? 12.005 12.764 -2.800 1.00 97.62 84 TYR A CA 1
ATOM 655 C C . TYR A 1 84 ? 11.379 11.964 -1.654 1.00 97.62 84 TYR A C 1
ATOM 657 O O . TYR A 1 84 ? 10.338 11.332 -1.798 1.00 97.62 84 TYR A O 1
ATOM 665 N N . ARG A 1 85 ? 12.021 12.029 -0.484 1.00 97.31 85 ARG A N 1
ATOM 666 C CA . ARG A 1 85 ? 11.484 11.538 0.783 1.00 97.31 85 ARG A CA 1
ATOM 667 C C . ARG A 1 85 ? 11.586 12.670 1.810 1.00 97.31 85 ARG A C 1
ATOM 669 O O . ARG A 1 85 ? 12.715 13.054 2.128 1.00 97.31 85 ARG A O 1
ATOM 676 N N . PRO A 1 86 ? 10.460 13.191 2.323 1.00 97.88 86 PRO A N 1
ATOM 677 C CA . PRO A 1 86 ? 10.481 14.268 3.307 1.00 97.88 86 PRO A CA 1
ATOM 678 C C . PRO A 1 86 ? 11.102 13.804 4.628 1.00 97.88 86 PRO A C 1
ATOM 680 O O . PRO A 1 86 ? 11.017 12.622 4.986 1.00 97.88 86 PRO A O 1
ATOM 683 N N . ARG A 1 87 ? 11.754 14.730 5.338 1.00 97.31 87 ARG A N 1
ATOM 684 C CA . ARG A 1 87 ? 12.337 14.500 6.668 1.00 97.31 87 ARG A CA 1
ATOM 685 C C . ARG A 1 87 ? 11.366 14.904 7.766 1.00 97.31 87 ARG A C 1
ATOM 687 O O . ARG A 1 87 ? 11.319 14.232 8.791 1.00 97.31 87 ARG A O 1
ATOM 694 N N . ARG A 1 88 ? 10.555 15.933 7.521 1.00 97.06 88 ARG A N 1
ATOM 695 C CA . ARG A 1 88 ? 9.455 16.353 8.395 1.00 97.06 88 ARG A CA 1
ATOM 696 C C . ARG A 1 88 ? 8.096 16.154 7.729 1.00 97.06 88 ARG A C 1
ATOM 698 O O . ARG A 1 88 ? 7.958 16.180 6.507 1.00 97.06 88 ARG A O 1
ATOM 705 N N . THR A 1 89 ? 7.066 15.935 8.536 1.00 97.19 89 THR A N 1
ATOM 706 C CA . THR A 1 89 ? 5.678 15.897 8.061 1.00 97.19 89 THR A CA 1
ATOM 707 C C . THR A 1 89 ? 5.281 17.255 7.489 1.00 97.19 89 THR A C 1
ATOM 709 O O . THR A 1 89 ? 5.539 18.276 8.114 1.00 97.19 89 THR A O 1
ATOM 712 N N . GLY A 1 90 ? 4.676 17.266 6.300 1.00 96.69 90 GLY A N 1
ATOM 713 C CA . GLY A 1 90 ? 4.290 18.502 5.607 1.00 96.69 90 GLY A CA 1
ATOM 714 C C . GLY A 1 90 ? 5.423 19.185 4.831 1.00 96.69 90 GLY A C 1
ATOM 715 O O . GLY A 1 90 ? 5.151 20.097 4.056 1.00 96.69 90 GLY A O 1
ATOM 716 N N . GLU A 1 91 ? 6.672 18.725 4.965 1.00 97.88 91 GLU A N 1
ATOM 717 C CA . GLU A 1 91 ? 7.812 19.308 4.253 1.00 97.88 91 GLU A CA 1
ATOM 718 C C . GLU A 1 91 ? 7.651 19.170 2.730 1.00 97.88 91 GLU A C 1
ATOM 720 O O . GLU A 1 91 ? 7.371 18.086 2.198 1.00 97.88 91 GLU A O 1
ATOM 725 N N . ARG A 1 92 ? 7.882 20.283 2.028 1.00 98.25 92 ARG A N 1
ATOM 726 C CA . ARG A 1 92 ? 8.029 20.337 0.574 1.00 98.25 92 ARG A CA 1
ATOM 727 C C . ARG A 1 92 ? 9.416 20.872 0.247 1.00 98.25 92 ARG A C 1
ATOM 729 O O . ARG A 1 92 ? 9.857 21.841 0.857 1.00 98.25 92 ARG A O 1
ATOM 736 N N . LYS A 1 93 ? 10.099 20.274 -0.730 1.00 98.25 93 LYS A N 1
ATOM 737 C CA . LYS A 1 93 ? 11.449 20.697 -1.129 1.00 98.25 93 LYS A CA 1
ATOM 738 C C . LYS A 1 93 ? 11.575 20.814 -2.639 1.00 98.25 93 LYS A C 1
ATOM 740 O O . LYS A 1 93 ? 11.212 19.893 -3.371 1.00 98.25 93 LYS A O 1
ATOM 745 N N . ARG A 1 94 ? 12.119 21.942 -3.110 1.00 98.31 94 ARG A N 1
ATOM 746 C CA . ARG A 1 94 ? 12.427 22.141 -4.530 1.00 98.31 94 ARG A CA 1
ATOM 747 C C . ARG A 1 94 ? 13.705 21.383 -4.890 1.00 98.31 94 ARG A C 1
ATOM 749 O O . ARG A 1 94 ? 14.773 21.711 -4.377 1.00 98.31 94 ARG A O 1
ATOM 756 N N . LYS A 1 95 ? 13.608 20.374 -5.759 1.00 98.00 95 LYS A N 1
ATOM 757 C CA . LYS A 1 95 ? 14.737 19.529 -6.187 1.00 98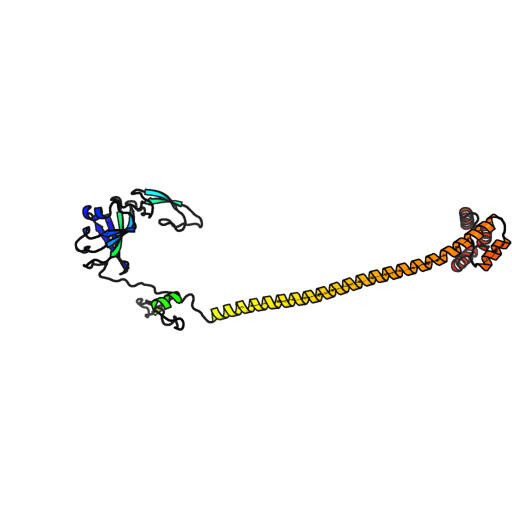.00 95 LYS A CA 1
ATOM 758 C C . LYS A 1 95 ? 14.844 19.476 -7.706 1.00 98.00 95 LYS A C 1
ATOM 760 O O . LYS A 1 95 ? 13.827 19.488 -8.395 1.00 98.00 95 LYS A O 1
ATOM 765 N N . SER A 1 96 ? 16.075 19.384 -8.199 1.00 98.19 96 SER A N 1
ATOM 766 C CA . SER A 1 96 ? 16.353 19.093 -9.605 1.00 98.19 96 SER A CA 1
ATOM 767 C C . SER A 1 96 ? 16.054 17.625 -9.901 1.00 98.19 96 SER A C 1
ATOM 769 O O . SER A 1 96 ? 16.454 16.742 -9.138 1.00 98.19 96 SER A O 1
ATOM 771 N N . VAL A 1 97 ? 15.345 17.373 -10.994 1.00 98.00 97 VAL A N 1
ATOM 772 C CA . VAL A 1 97 ? 15.022 16.040 -11.514 1.00 98.00 97 VAL A CA 1
ATOM 773 C C . VAL A 1 97 ? 15.260 16.022 -13.018 1.00 98.00 97 VAL A C 1
ATOM 775 O O . VAL A 1 97 ? 15.107 17.054 -13.673 1.00 98.00 97 VAL A O 1
ATOM 778 N N . ARG A 1 98 ? 15.651 14.868 -13.559 1.00 98.25 98 ARG A N 1
ATOM 779 C CA . ARG A 1 98 ? 15.776 14.659 -15.003 1.00 98.25 98 ARG A CA 1
ATOM 780 C C . ARG A 1 98 ? 14.389 14.408 -15.600 1.00 98.25 98 ARG A C 1
ATOM 782 O O . ARG A 1 98 ? 13.542 13.794 -14.941 1.00 98.25 98 ARG A O 1
ATOM 789 N N . GLY A 1 99 ? 14.151 14.900 -16.811 1.00 97.88 99 GLY A N 1
ATOM 790 C CA . GLY A 1 99 ? 12.914 14.639 -17.531 1.00 97.88 99 GLY A CA 1
ATOM 791 C C . GLY A 1 99 ? 12.727 13.165 -17.905 1.00 97.88 99 GLY A C 1
ATOM 792 O O . GLY A 1 99 ? 13.584 12.321 -17.639 1.00 97.88 99 GLY A O 1
ATOM 793 N N . CYS A 1 100 ? 11.557 12.828 -18.443 1.00 97.88 100 CYS A N 1
ATOM 794 C CA . CYS A 1 100 ? 11.187 11.453 -18.769 1.00 97.88 100 CYS A CA 1
ATOM 795 C C . CYS A 1 100 ? 11.531 11.037 -20.203 1.00 97.88 100 CYS A C 1
ATOM 797 O O . CYS A 1 100 ? 11.327 9.867 -20.527 1.00 97.88 100 CYS A O 1
ATOM 799 N N . ILE A 1 101 ? 11.973 11.968 -21.056 1.00 97.88 101 ILE A N 1
ATOM 800 C CA . ILE A 1 101 ? 12.402 11.675 -22.428 1.00 97.88 101 ILE A CA 1
ATOM 801 C C . ILE A 1 101 ? 13.863 11.228 -22.385 1.00 97.88 101 ILE A C 1
ATOM 803 O O . ILE A 1 101 ? 14.693 11.855 -21.722 1.00 97.88 101 ILE A O 1
ATOM 807 N N . VAL A 1 102 ? 14.149 10.107 -23.035 1.00 97.75 102 VAL A N 1
ATOM 808 C CA . VAL A 1 102 ? 15.478 9.495 -23.066 1.00 97.75 102 VAL A CA 1
ATOM 809 C C . VAL A 1 102 ? 16.347 10.180 -24.118 1.00 97.75 102 VAL A C 1
ATOM 811 O O . VAL A 1 102 ? 15.920 10.367 -25.256 1.00 97.75 102 VAL A O 1
ATOM 814 N N . ASP A 1 103 ? 17.580 10.507 -23.738 1.00 95.88 103 ASP A N 1
ATOM 815 C CA . ASP A 1 103 ? 18.623 11.048 -24.608 1.00 95.88 103 ASP A CA 1
ATOM 816 C C . ASP A 1 103 ? 19.981 10.379 -24.329 1.00 95.88 103 ASP A C 1
ATOM 818 O O . ASP A 1 103 ? 20.129 9.578 -23.402 1.00 95.88 103 ASP A O 1
ATOM 822 N N . ALA A 1 104 ? 20.998 10.753 -25.106 1.00 95.38 104 ALA A N 1
ATOM 823 C CA . ALA A 1 104 ? 22.364 10.246 -24.964 1.00 95.38 104 ALA A CA 1
ATOM 824 C C . ALA A 1 104 ? 23.078 10.704 -23.671 1.00 95.38 104 ALA A C 1
ATOM 826 O O . ALA A 1 104 ? 24.124 10.167 -23.302 1.00 95.38 104 ALA A O 1
ATOM 827 N N . ASN A 1 105 ? 22.540 11.693 -22.947 1.00 94.75 105 ASN A N 1
ATOM 828 C CA . ASN A 1 105 ? 23.161 12.241 -21.736 1.00 94.75 105 ASN A CA 1
ATOM 829 C C . ASN A 1 105 ? 22.781 11.493 -20.453 1.00 94.75 105 ASN A C 1
ATOM 831 O O . ASN A 1 105 ? 22.905 12.031 -19.353 1.00 94.75 105 ASN A O 1
ATOM 835 N N . LEU A 1 106 ? 22.352 10.240 -20.565 1.00 96.25 106 LEU A N 1
ATOM 836 C CA . LEU A 1 106 ? 22.134 9.371 -19.419 1.00 96.25 106 LEU A CA 1
ATOM 837 C C . LEU A 1 106 ? 23.385 8.539 -19.116 1.00 96.25 106 LEU A C 1
ATOM 839 O O . LEU A 1 106 ? 24.149 8.168 -20.003 1.00 96.25 106 LEU A O 1
ATOM 843 N N . SER A 1 107 ? 23.596 8.243 -17.834 1.00 96.75 107 SER A N 1
ATOM 844 C CA . SER A 1 107 ? 24.620 7.280 -17.412 1.00 96.75 107 SER A CA 1
ATOM 845 C C . SER A 1 107 ? 24.049 5.867 -17.403 1.00 96.75 107 SER A C 1
ATOM 847 O O . SER A 1 107 ? 24.638 4.952 -17.980 1.00 96.75 107 SER A O 1
ATOM 849 N N . VAL A 1 108 ? 22.866 5.709 -16.798 1.00 97.94 108 VAL A N 1
ATOM 850 C CA . VAL A 1 108 ? 22.176 4.424 -16.669 1.00 97.94 108 VAL A CA 1
ATOM 851 C C . VAL A 1 108 ? 20.735 4.554 -17.140 1.00 97.94 108 VAL A C 1
ATOM 853 O O . VAL A 1 108 ? 20.005 5.426 -16.661 1.00 97.94 108 VAL A O 1
ATOM 856 N N . LEU A 1 109 ? 20.301 3.637 -18.001 1.00 98.12 109 LEU A N 1
ATOM 857 C CA . LEU A 1 109 ? 18.900 3.449 -18.365 1.00 98.12 109 LEU A CA 1
ATOM 858 C C . LEU A 1 109 ? 18.383 2.149 -17.735 1.00 98.12 109 LEU A C 1
ATOM 860 O O . LEU A 1 109 ? 18.958 1.080 -17.922 1.00 98.12 109 LEU A O 1
ATOM 864 N N . ASN A 1 110 ? 17.300 2.238 -16.965 1.00 98.38 110 ASN A N 1
ATOM 865 C CA . ASN A 1 110 ? 16.678 1.092 -16.309 1.00 98.38 110 ASN A CA 1
ATOM 866 C C . ASN A 1 110 ? 15.582 0.507 -17.210 1.00 98.38 110 ASN A C 1
ATOM 868 O O . ASN A 1 110 ? 14.589 1.182 -17.508 1.00 98.38 110 ASN A O 1
ATOM 872 N N . LEU A 1 111 ? 15.702 -0.767 -17.566 1.00 98.06 111 LEU A N 1
ATOM 873 C CA . LEU A 1 111 ? 14.777 -1.490 -18.437 1.00 98.06 111 LEU A CA 1
ATOM 874 C C . LEU A 1 111 ? 14.106 -2.650 -17.688 1.00 98.06 111 LEU A C 1
ATOM 876 O O . LEU A 1 111 ? 14.683 -3.276 -16.796 1.00 98.06 111 LEU A O 1
ATOM 880 N N . VAL A 1 112 ? 12.862 -2.942 -18.056 1.00 98.31 112 VAL A N 1
ATOM 881 C CA . VAL A 1 112 ? 12.083 -4.063 -17.515 1.00 98.31 112 VAL A CA 1
ATOM 882 C C . VAL A 1 112 ? 11.616 -4.928 -18.674 1.00 98.31 112 VAL A C 1
ATOM 884 O O . VAL A 1 112 ? 10.879 -4.435 -19.524 1.00 98.31 112 VAL A O 1
ATOM 887 N N . ILE A 1 113 ? 11.996 -6.203 -18.702 1.00 97.69 113 ILE A N 1
ATOM 888 C CA . ILE A 1 113 ? 11.484 -7.149 -19.701 1.00 97.69 113 ILE A CA 1
ATOM 889 C C . ILE A 1 113 ? 10.001 -7.414 -19.422 1.00 97.69 113 ILE A C 1
ATOM 891 O O . ILE A 1 113 ? 9.631 -7.787 -18.305 1.00 97.69 113 ILE A O 1
ATOM 895 N N . ILE A 1 114 ? 9.162 -7.213 -20.439 1.00 96.56 114 ILE A N 1
ATOM 896 C CA . ILE A 1 114 ? 7.723 -7.512 -20.400 1.00 96.56 114 ILE A CA 1
ATOM 897 C C . ILE A 1 114 ? 7.438 -8.831 -21.108 1.00 96.56 114 ILE A C 1
ATOM 899 O O . ILE A 1 114 ? 6.693 -9.653 -20.577 1.00 96.56 114 ILE A O 1
ATOM 903 N N . ARG A 1 115 ? 8.040 -9.037 -22.284 1.00 96.12 115 ARG A N 1
ATOM 904 C CA . ARG A 1 115 ? 7.900 -10.268 -23.069 1.00 96.12 115 ARG A CA 1
ATOM 905 C C . ARG A 1 115 ? 9.266 -10.918 -23.236 1.00 96.12 115 ARG A C 1
ATOM 907 O O . ARG A 1 115 ? 10.225 -10.237 -23.599 1.00 96.12 115 ARG A O 1
ATOM 914 N N . LYS A 1 116 ? 9.331 -12.213 -22.922 1.00 95.81 116 LYS A N 1
ATOM 915 C CA . LYS A 1 116 ? 10.519 -13.048 -23.115 1.00 95.81 116 LYS A CA 1
ATOM 916 C C . LYS A 1 116 ? 10.629 -13.395 -24.605 1.00 95.81 116 LYS A C 1
ATOM 918 O O . LYS A 1 116 ? 9.614 -13.750 -25.198 1.00 95.81 116 LYS A O 1
ATOM 923 N N . GLY A 1 117 ? 11.825 -13.267 -25.171 1.00 94.38 117 GLY A N 1
ATOM 924 C CA . GLY A 1 117 ? 12.133 -13.737 -26.520 1.00 94.38 117 GLY A CA 1
ATOM 925 C C . GLY A 1 117 ? 12.442 -15.234 -26.570 1.00 94.38 117 GLY A C 1
ATOM 926 O O . GLY A 1 117 ? 12.175 -15.974 -25.621 1.00 94.38 117 GLY A O 1
ATOM 927 N N . GLU A 1 118 ? 13.009 -15.671 -27.692 1.00 93.25 118 GLU A N 1
ATOM 928 C CA . GLU A 1 118 ? 13.247 -17.092 -27.981 1.00 93.25 118 GLU A CA 1
ATOM 929 C C . GLU A 1 118 ? 14.440 -17.659 -27.200 1.00 93.25 118 GLU A C 1
ATOM 931 O O . GLU A 1 118 ? 14.339 -18.721 -26.588 1.00 93.25 118 GLU A O 1
ATOM 936 N N . LYS A 1 119 ? 15.573 -16.946 -27.207 1.00 94.50 119 LYS A N 1
ATOM 937 C CA . LYS A 1 119 ? 16.819 -17.385 -26.564 1.00 94.50 119 LYS A CA 1
ATOM 938 C C . LYS A 1 119 ? 16.885 -16.940 -25.112 1.00 94.50 119 LYS A C 1
ATOM 940 O O . LYS A 1 119 ? 16.438 -15.849 -24.774 1.00 94.50 119 LYS A O 1
ATOM 945 N N . ASP A 1 120 ? 17.486 -17.757 -24.254 1.00 94.38 120 ASP A N 1
ATOM 946 C CA . ASP A 1 120 ? 17.743 -17.381 -22.867 1.00 94.38 120 ASP A CA 1
ATOM 947 C C . ASP A 1 120 ? 18.982 -16.493 -22.723 1.00 94.38 120 ASP A C 1
ATOM 949 O O . ASP A 1 120 ? 20.008 -16.704 -23.366 1.00 94.38 120 ASP A O 1
ATOM 953 N N . ILE A 1 121 ? 18.880 -15.496 -21.843 1.00 94.12 121 ILE A N 1
ATOM 954 C CA . ILE A 1 121 ? 19.940 -14.544 -21.531 1.00 94.12 121 ILE A CA 1
ATOM 955 C C . ILE A 1 121 ? 20.598 -14.964 -20.208 1.00 94.12 121 ILE A C 1
ATOM 957 O O . ILE A 1 121 ? 19.929 -14.945 -19.163 1.00 94.12 121 ILE A O 1
ATOM 961 N N . PRO A 1 122 ? 21.910 -15.278 -20.213 1.00 93.81 122 PRO A N 1
ATOM 962 C CA . PRO A 1 122 ? 22.629 -15.699 -19.015 1.00 93.81 122 PRO A CA 1
ATOM 963 C C . PRO A 1 122 ? 22.589 -14.651 -17.897 1.00 93.81 122 PRO A C 1
ATOM 965 O O . PRO A 1 122 ? 22.863 -13.466 -18.129 1.00 93.81 122 PRO A O 1
ATOM 968 N N . GLY A 1 123 ? 22.290 -15.089 -16.678 1.00 91.50 123 GLY A N 1
ATOM 969 C CA . GLY A 1 123 ? 22.135 -14.273 -15.474 1.00 91.50 123 GLY A CA 1
ATOM 970 C C . GLY A 1 123 ? 20.831 -13.471 -15.391 1.00 91.50 123 GLY A C 1
ATOM 971 O O . GLY A 1 123 ? 20.694 -12.642 -14.489 1.00 91.50 123 GLY A O 1
ATOM 972 N N . LEU A 1 124 ? 19.890 -13.656 -16.324 1.00 93.56 124 LEU A N 1
ATOM 973 C CA . LEU A 1 124 ? 18.644 -12.886 -16.373 1.00 93.56 124 LEU A CA 1
ATOM 974 C C . LEU A 1 124 ? 17.400 -13.770 -16.531 1.00 93.56 124 LEU A C 1
ATOM 976 O O . LEU A 1 124 ? 16.478 -13.673 -15.716 1.00 93.56 124 LEU A O 1
ATOM 980 N N . THR A 1 125 ? 17.356 -14.617 -17.561 1.00 93.69 125 THR A N 1
ATOM 981 C CA . THR A 1 125 ? 16.205 -15.505 -17.822 1.00 93.69 125 THR A CA 1
ATOM 982 C C . THR A 1 125 ? 16.487 -16.974 -17.526 1.00 93.69 125 THR A C 1
ATOM 984 O O . THR A 1 125 ? 15.539 -17.739 -17.375 1.00 93.69 125 THR A O 1
ATOM 987 N N . ASP A 1 126 ? 17.759 -17.343 -17.395 1.00 92.62 126 ASP A N 1
ATOM 988 C CA . ASP A 1 126 ? 18.245 -18.695 -17.102 1.00 92.62 126 ASP A CA 1
ATOM 989 C C . ASP A 1 126 ? 17.933 -19.165 -15.673 1.00 92.62 126 ASP A C 1
ATOM 991 O O . ASP A 1 126 ? 17.604 -20.321 -15.421 1.00 92.62 126 ASP A O 1
ATOM 995 N N . SER A 1 127 ? 18.042 -18.248 -14.722 1.00 93.00 127 SER A N 1
ATOM 996 C CA . SER A 1 127 ? 17.996 -18.500 -13.292 1.00 93.00 127 SER A CA 1
ATOM 997 C C . SER A 1 127 ? 16.778 -17.828 -12.680 1.00 93.00 127 SER A C 1
ATOM 999 O O . SER A 1 127 ? 16.316 -16.781 -13.134 1.00 93.00 127 SER A O 1
ATOM 1001 N N . THR A 1 128 ? 16.243 -18.429 -11.618 1.00 94.69 128 THR A N 1
ATOM 1002 C CA . THR A 1 128 ? 15.075 -17.902 -10.905 1.00 94.69 128 THR A CA 1
ATOM 1003 C C . THR A 1 128 ? 15.404 -17.653 -9.445 1.00 94.69 128 THR A C 1
ATOM 1005 O O . THR A 1 128 ? 15.809 -18.570 -8.729 1.00 94.69 128 THR A O 1
ATOM 1008 N N . VAL A 1 129 ? 15.173 -16.429 -8.973 1.00 93.75 129 VAL A N 1
ATOM 1009 C CA . VAL A 1 129 ? 15.347 -16.057 -7.569 1.00 93.75 129 VAL A CA 1
ATOM 1010 C C . VAL A 1 129 ? 13.988 -16.126 -6.860 1.00 93.75 129 VAL A C 1
ATOM 1012 O O . VAL A 1 129 ? 13.106 -15.296 -7.106 1.00 93.75 129 VAL A O 1
ATOM 1015 N N . PRO A 1 130 ? 13.777 -17.084 -5.938 1.00 93.44 130 PRO A N 1
ATOM 1016 C CA . PRO A 1 130 ? 12.497 -17.229 -5.262 1.00 93.44 130 PRO A CA 1
ATOM 1017 C C . PRO A 1 130 ? 12.214 -16.054 -4.319 1.00 93.44 130 PRO A C 1
ATOM 1019 O O . PRO A 1 130 ? 13.098 -15.466 -3.686 1.00 93.44 130 PRO A O 1
ATOM 1022 N N . ARG A 1 131 ? 10.927 -15.733 -4.150 1.00 92.44 131 ARG A N 1
ATOM 1023 C CA . ARG A 1 131 ? 10.500 -14.678 -3.223 1.00 92.44 131 ARG A CA 1
ATOM 1024 C C . ARG A 1 131 ? 10.801 -15.082 -1.780 1.00 92.44 131 ARG A C 1
ATOM 1026 O O . ARG A 1 131 ? 10.240 -16.035 -1.251 1.00 92.44 131 ARG A O 1
ATOM 1033 N N . ARG A 1 132 ? 11.617 -14.274 -1.098 1.00 89.38 132 ARG A N 1
ATOM 1034 C CA . ARG A 1 132 ? 12.086 -14.541 0.275 1.00 89.38 132 ARG A CA 1
ATOM 1035 C C . ARG A 1 132 ? 10.978 -14.651 1.330 1.00 89.38 132 ARG A C 1
ATOM 1037 O O . ARG A 1 132 ? 11.165 -15.329 2.340 1.00 89.38 132 ARG A O 1
ATOM 1044 N N . LEU A 1 133 ? 9.885 -13.899 1.183 1.00 92.75 133 LEU A N 1
ATOM 1045 C CA . LEU A 1 133 ? 8.836 -13.786 2.200 1.00 92.75 133 LEU A CA 1
ATOM 1046 C C . LEU A 1 133 ? 7.476 -14.197 1.642 1.00 92.75 133 LEU A C 1
ATOM 1048 O O . LEU A 1 133 ? 7.012 -13.647 0.645 1.00 92.75 133 LEU A O 1
ATOM 1052 N N . GLY A 1 134 ? 6.815 -15.102 2.361 1.00 94.06 134 GLY A N 1
ATOM 1053 C CA . GLY A 1 134 ? 5.424 -15.459 2.121 1.00 94.06 134 GLY A CA 1
ATOM 1054 C C . GLY A 1 134 ? 4.421 -14.435 2.680 1.00 94.06 134 GLY A C 1
ATOM 1055 O O . GLY A 1 134 ? 4.785 -13.464 3.360 1.00 94.06 134 GLY A O 1
ATOM 1056 N N . PRO A 1 135 ? 3.121 -14.642 2.420 1.00 97.12 135 PRO A N 1
ATOM 1057 C CA . PRO A 1 135 ? 2.058 -13.778 2.916 1.00 97.12 135 PRO A CA 1
ATOM 1058 C C . PRO A 1 135 ? 1.931 -13.824 4.449 1.00 97.12 135 PRO A C 1
ATOM 1060 O O . PRO A 1 135 ? 1.920 -14.879 5.068 1.00 97.12 135 PRO A O 1
ATOM 1063 N N . LYS A 1 136 ? 1.767 -12.648 5.073 1.00 97.50 136 LYS A N 1
ATOM 1064 C CA . LYS A 1 136 ? 1.591 -12.499 6.535 1.00 97.50 136 LYS A CA 1
ATOM 1065 C C . LYS A 1 136 ? 0.129 -12.387 6.991 1.00 97.50 136 LYS A C 1
ATOM 1067 O O . LYS A 1 136 ? -0.198 -12.655 8.144 1.00 97.50 136 LYS A O 1
ATOM 1072 N N . ARG A 1 137 ? -0.761 -11.895 6.129 1.00 97.94 137 ARG A N 1
ATOM 1073 C CA . ARG A 1 137 ? -2.174 -11.647 6.465 1.00 97.94 137 ARG A CA 1
ATOM 1074 C C . ARG A 1 137 ? -2.989 -12.907 6.181 1.00 97.94 137 ARG A C 1
ATOM 1076 O O . ARG A 1 137 ? -2.844 -13.443 5.089 1.00 97.94 137 ARG A O 1
ATOM 1083 N N . ALA A 1 138 ? -3.886 -13.299 7.089 1.00 97.50 138 ALA A N 1
ATOM 1084 C CA . ALA A 1 138 ? -4.710 -14.509 6.955 1.00 97.50 138 ALA A CA 1
ATOM 1085 C C . ALA A 1 138 ? -5.409 -14.613 5.585 1.00 97.50 138 ALA A C 1
ATOM 1087 O O . ALA A 1 138 ? -5.298 -15.627 4.910 1.00 97.50 138 ALA A O 1
ATOM 1088 N N . SER A 1 139 ? -6.026 -13.527 5.108 1.00 97.31 139 SER A N 1
ATOM 1089 C CA . SER A 1 139 ? -6.696 -13.514 3.799 1.00 97.31 139 SER A CA 1
ATOM 1090 C C . SER A 1 139 ? -5.755 -13.708 2.604 1.00 97.31 139 SER A C 1
ATOM 1092 O O . SER A 1 139 ? -6.159 -14.269 1.593 1.00 97.31 139 SER A O 1
ATOM 1094 N N . ARG A 1 140 ? -4.494 -13.264 2.702 1.00 97.62 140 ARG A N 1
ATOM 1095 C CA . ARG A 1 140 ? -3.496 -13.472 1.640 1.00 97.62 140 ARG A CA 1
ATOM 1096 C C . ARG A 1 140 ? -2.948 -14.896 1.642 1.00 97.62 140 ARG A C 1
ATOM 1098 O O . ARG A 1 140 ? -2.584 -15.374 0.581 1.00 97.62 140 ARG A O 1
ATOM 1105 N N . ILE A 1 141 ? -2.889 -15.543 2.808 1.00 97.31 141 ILE A N 1
ATOM 1106 C CA . ILE A 1 141 ? -2.529 -16.963 2.917 1.00 97.31 141 ILE A CA 1
ATOM 1107 C C . ILE A 1 141 ? -3.621 -17.805 2.250 1.00 97.31 141 ILE A C 1
ATOM 1109 O O . ILE A 1 141 ? -3.305 -18.602 1.378 1.00 97.31 141 ILE A O 1
ATOM 1113 N N . ARG A 1 142 ? -4.901 -17.537 2.559 1.00 97.12 142 ARG A N 1
ATOM 1114 C CA . ARG A 1 142 ? -6.036 -18.213 1.904 1.00 97.12 142 ARG A CA 1
ATOM 1115 C C . ARG A 1 142 ? -6.006 -18.078 0.389 1.00 97.12 142 ARG A C 1
ATOM 1117 O O . ARG A 1 142 ? -6.096 -19.078 -0.299 1.00 97.12 142 ARG A O 1
ATOM 1124 N N . LYS A 1 143 ? -5.796 -16.859 -0.122 1.00 97.81 143 LYS A N 1
ATOM 1125 C CA . LYS A 1 143 ? -5.703 -16.617 -1.569 1.00 97.81 143 LYS A CA 1
ATOM 1126 C C . LYS A 1 143 ? -4.514 -17.329 -2.229 1.00 97.81 143 LYS A C 1
ATOM 1128 O O . LYS A 1 143 ? -4.600 -17.640 -3.403 1.00 97.81 143 LYS A O 1
ATOM 1133 N N . LEU A 1 144 ? -3.403 -17.526 -1.517 1.00 96.56 144 LEU A N 1
ATOM 1134 C CA . LEU A 1 144 ? -2.217 -18.171 -2.090 1.00 96.56 144 LEU A CA 1
ATOM 1135 C C . LEU A 1 144 ? -2.428 -19.675 -2.302 1.00 96.56 144 LEU A C 1
ATOM 1137 O O . LEU A 1 144 ? -1.982 -20.203 -3.309 1.00 96.56 144 LEU A O 1
ATOM 1141 N N . PHE A 1 145 ? -3.084 -20.339 -1.350 1.00 97.06 145 PHE A N 1
ATOM 1142 C CA . PHE A 1 145 ? -3.316 -21.788 -1.364 1.00 97.06 145 PHE A CA 1
ATOM 1143 C C . PHE A 1 145 ? -4.751 -22.160 -1.761 1.00 97.06 145 PHE A C 1
ATOM 1145 O O . PHE A 1 145 ? -5.158 -23.295 -1.560 1.00 97.06 145 PHE A O 1
ATOM 1152 N N . ASN A 1 146 ? -5.526 -21.200 -2.276 1.00 97.19 146 ASN A N 1
ATOM 1153 C CA . ASN A 1 146 ? -6.940 -21.355 -2.631 1.00 97.19 146 ASN A CA 1
ATOM 1154 C C . ASN A 1 146 ? -7.796 -21.998 -1.520 1.00 97.19 146 ASN A C 1
ATOM 1156 O O . ASN A 1 146 ? -8.678 -22.803 -1.792 1.00 97.19 146 ASN A O 1
ATOM 1160 N N . LEU A 1 147 ? -7.540 -21.624 -0.263 1.00 97.06 147 LEU A N 1
ATOM 1161 C CA . LEU A 1 147 ? -8.240 -22.176 0.900 1.00 97.06 147 LEU A CA 1
ATOM 1162 C C . LEU A 1 147 ? -9.652 -21.602 1.041 1.00 97.06 147 LEU A C 1
ATOM 1164 O O . LEU A 1 147 ? -9.881 -20.406 0.807 1.00 97.06 147 LEU A O 1
ATOM 1168 N N . SER A 1 148 ? -10.551 -22.433 1.557 1.00 96.62 148 SER A N 1
ATOM 1169 C CA . SER A 1 148 ? -11.878 -22.043 2.017 1.00 96.62 148 SER A CA 1
ATOM 1170 C C . SER A 1 148 ? -11.808 -21.195 3.301 1.00 96.62 148 SER A C 1
ATOM 1172 O O . SER A 1 148 ? -10.741 -20.825 3.820 1.00 96.62 148 SER A O 1
ATOM 1174 N N . LYS A 1 149 ? -12.969 -20.787 3.818 1.00 94.38 149 LYS A N 1
ATOM 1175 C CA . LYS A 1 149 ? -13.043 -19.967 5.035 1.00 94.38 149 LYS A CA 1
ATOM 1176 C C . LYS A 1 149 ? -12.902 -20.823 6.295 1.00 94.38 149 LYS A C 1
ATOM 1178 O O . LYS A 1 149 ? -12.462 -20.288 7.322 1.00 94.38 149 LYS A O 1
ATOM 1183 N N . GLU A 1 150 ? -13.270 -22.086 6.183 1.00 94.81 150 GLU A N 1
ATOM 1184 C CA . GLU A 1 150 ? -13.312 -23.122 7.202 1.00 94.81 150 GLU A CA 1
ATOM 1185 C C . GLU A 1 150 ? -11.896 -23.635 7.501 1.00 94.81 150 GLU A C 1
ATOM 1187 O O . GLU A 1 150 ? -11.574 -23.907 8.656 1.00 94.81 150 GLU A O 1
ATOM 1192 N N . ASP A 1 151 ? -11.017 -23.630 6.495 1.00 96.19 151 ASP A N 1
ATOM 1193 C CA . ASP A 1 151 ? -9.636 -24.097 6.621 1.00 96.19 151 ASP A CA 1
ATOM 1194 C C . ASP A 1 151 ? -8.792 -23.276 7.615 1.00 96.19 151 ASP A C 1
ATOM 1196 O O . ASP A 1 151 ? -8.773 -22.026 7.618 1.00 96.19 151 ASP A O 1
ATOM 1200 N N . ASP A 1 152 ? -8.003 -23.991 8.429 1.00 96.06 152 ASP A N 1
ATOM 1201 C CA . ASP A 1 152 ? -7.060 -23.379 9.362 1.00 96.06 152 ASP A CA 1
ATOM 1202 C C . ASP A 1 152 ? -5.784 -22.901 8.659 1.00 96.06 152 ASP A C 1
ATOM 1204 O O . ASP A 1 152 ? -4.816 -23.626 8.433 1.00 96.06 152 ASP A O 1
ATOM 1208 N N . VAL A 1 153 ? -5.736 -21.593 8.420 1.00 96.69 153 VAL A N 1
ATOM 1209 C CA . VAL A 1 153 ? -4.599 -20.891 7.810 1.00 96.69 153 VAL A CA 1
ATOM 1210 C C . VAL A 1 153 ? -3.276 -21.020 8.573 1.00 96.69 153 VAL A C 1
ATOM 1212 O O . VAL A 1 153 ? -2.240 -20.645 8.026 1.00 96.69 153 VAL A O 1
ATOM 1215 N N . ARG A 1 154 ? -3.274 -21.465 9.839 1.00 95.75 154 ARG A N 1
ATOM 1216 C CA . ARG A 1 154 ? -2.045 -21.601 10.643 1.00 95.75 154 ARG A CA 1
ATOM 1217 C C . ARG A 1 154 ? -1.121 -22.693 10.124 1.00 95.75 154 ARG A C 1
ATOM 1219 O O . ARG A 1 154 ? 0.094 -22.545 10.244 1.00 95.75 154 ARG A O 1
ATOM 1226 N N . GLN A 1 155 ? -1.694 -23.746 9.553 1.00 95.62 155 GLN A N 1
ATOM 1227 C CA . GLN A 1 155 ? -0.953 -24.892 9.033 1.00 95.62 155 GLN A CA 1
ATOM 1228 C C . GLN A 1 155 ? -0.253 -24.545 7.710 1.00 95.62 155 GLN A C 1
ATOM 1230 O O . GLN A 1 155 ? 0.883 -24.942 7.479 1.00 95.62 155 GLN A O 1
ATOM 1235 N N . TYR A 1 156 ? -0.872 -23.677 6.907 1.00 96.25 156 TYR A N 1
ATOM 1236 C CA . TYR A 1 156 ? -0.404 -23.265 5.579 1.00 96.25 156 TYR A CA 1
ATOM 1237 C C . TYR A 1 156 ? 0.559 -22.064 5.596 1.00 96.25 156 TYR A C 1
ATOM 1239 O O . TYR A 1 156 ? 0.766 -21.387 4.588 1.00 96.25 156 TYR A O 1
ATOM 1247 N N . VAL A 1 157 ? 1.146 -21.720 6.746 1.00 95.94 157 VAL A N 1
ATOM 1248 C CA . VAL A 1 157 ? 2.108 -20.611 6.810 1.00 95.94 157 VAL A CA 1
ATOM 1249 C C . VAL A 1 157 ? 3.457 -21.056 6.262 1.00 95.94 157 VAL A C 1
ATOM 1251 O O . VAL A 1 157 ? 4.118 -21.910 6.846 1.00 95.94 157 VAL A O 1
ATOM 1254 N N . VAL A 1 158 ? 3.933 -20.383 5.212 1.00 94.75 158 VAL A N 1
ATOM 1255 C CA . VAL A 1 158 ? 5.287 -20.594 4.681 1.00 94.75 158 VAL A CA 1
ATOM 1256 C C . VAL A 1 158 ? 6.329 -20.281 5.760 1.00 94.75 158 VAL A C 1
ATOM 1258 O O . VAL A 1 158 ? 6.444 -19.143 6.237 1.00 94.75 158 VAL A O 1
ATOM 1261 N N . ARG A 1 159 ? 7.101 -21.301 6.145 1.00 94.38 159 ARG A N 1
ATOM 1262 C CA . ARG A 1 159 ? 8.187 -21.196 7.124 1.00 94.38 159 ARG A CA 1
ATOM 1263 C C . ARG A 1 159 ? 9.514 -21.084 6.391 1.00 94.38 159 ARG A C 1
ATOM 1265 O O . ARG A 1 159 ? 9.776 -21.813 5.446 1.00 94.38 159 ARG A O 1
ATOM 1272 N N . ARG A 1 160 ? 10.374 -20.180 6.854 1.00 93.00 160 ARG A N 1
ATOM 1273 C CA . ARG A 1 160 ? 11.724 -20.016 6.316 1.00 93.00 160 ARG A CA 1
ATOM 1274 C C . ARG A 1 160 ? 12.701 -20.899 7.098 1.00 93.00 160 ARG A C 1
ATOM 1276 O O . ARG A 1 160 ? 12.826 -20.663 8.309 1.00 93.00 160 ARG A O 1
ATOM 1283 N N . PRO A 1 161 ? 13.403 -21.850 6.460 1.00 92.69 161 PRO A N 1
ATOM 1284 C CA . PRO A 1 161 ? 14.513 -22.548 7.094 1.00 92.69 161 PRO A CA 1
ATOM 1285 C C . PRO A 1 161 ? 15.675 -21.573 7.326 1.00 92.69 161 PRO A C 1
ATOM 1287 O O . PRO A 1 161 ? 15.940 -20.677 6.525 1.00 92.69 161 PRO A O 1
ATOM 1290 N N . LEU A 1 162 ? 16.322 -21.693 8.477 1.00 91.81 162 LEU A N 1
ATOM 1291 C CA . LEU A 1 162 ? 17.512 -20.949 8.863 1.00 91.81 162 LEU A CA 1
ATOM 1292 C C . LEU A 1 162 ? 18.597 -21.962 9.192 1.00 91.81 162 LEU A C 1
ATOM 1294 O O . LEU A 1 162 ? 18.581 -22.567 10.266 1.00 91.81 162 LEU A O 1
ATOM 1298 N N . THR A 1 163 ? 19.529 -22.110 8.264 1.00 91.25 163 THR A N 1
ATOM 1299 C CA . THR A 1 163 ? 20.795 -22.809 8.446 1.00 91.25 163 THR A CA 1
ATOM 1300 C C . THR A 1 163 ? 21.859 -21.744 8.694 1.00 91.25 163 THR A C 1
ATOM 1302 O O . THR A 1 163 ? 22.069 -20.849 7.879 1.00 91.25 163 THR A O 1
ATOM 1305 N N . LYS A 1 164 ? 22.456 -21.756 9.886 1.00 93.00 164 LYS A N 1
ATOM 1306 C CA . LYS A 1 164 ? 23.608 -20.914 10.218 1.00 93.00 164 LYS A CA 1
ATOM 1307 C C . LYS A 1 164 ? 24.696 -21.841 10.734 1.00 93.00 164 LYS A C 1
ATOM 1309 O O . LYS A 1 164 ? 24.398 -22.662 11.598 1.00 93.00 164 LYS A O 1
ATOM 1314 N N . GLU A 1 165 ? 25.912 -21.693 10.224 1.00 91.75 165 GLU A N 1
ATOM 1315 C CA . GLU A 1 165 ? 27.078 -22.461 10.668 1.00 91.75 165 GLU A CA 1
ATOM 1316 C C . GLU A 1 165 ? 27.210 -22.426 12.200 1.00 91.75 165 GLU A C 1
ATOM 1318 O O . GLU A 1 165 ? 26.979 -21.393 12.841 1.00 91.75 165 GLU A O 1
ATOM 1323 N N . GLY A 1 166 ? 27.472 -23.593 12.795 1.00 92.19 166 GLY A N 1
ATOM 1324 C CA . GLY A 1 166 ? 27.571 -23.775 14.246 1.00 92.19 166 GLY A CA 1
ATOM 1325 C C . GLY A 1 166 ? 26.247 -23.709 15.024 1.00 92.19 166 GLY A C 1
ATOM 1326 O O . GLY A 1 166 ? 26.257 -23.806 16.250 1.00 92.19 166 GLY A O 1
ATOM 1327 N N . LYS A 1 167 ? 25.087 -23.541 14.369 1.00 94.62 167 LYS A N 1
ATOM 1328 C CA . LYS A 1 167 ? 23.771 -23.551 15.035 1.00 94.62 167 LYS A CA 1
ATOM 1329 C C . LYS A 1 167 ? 22.860 -24.618 14.447 1.00 94.62 167 LYS A C 1
ATOM 1331 O O . LYS A 1 167 ? 22.777 -24.782 13.235 1.00 94.62 167 LYS A O 1
ATOM 1336 N N . LYS A 1 168 ? 22.093 -25.280 15.321 1.00 93.94 168 LYS A N 1
ATOM 1337 C CA . LYS A 1 168 ? 21.070 -26.247 14.900 1.00 93.94 168 LYS A CA 1
ATOM 1338 C C . LYS A 1 168 ? 20.099 -25.592 13.900 1.00 93.94 168 LYS A C 1
ATOM 1340 O O . LYS A 1 168 ? 19.674 -24.454 14.149 1.00 93.94 168 LYS A O 1
ATOM 1345 N N . PRO A 1 169 ? 19.720 -26.284 12.811 1.00 95.25 169 PRO A N 1
ATOM 1346 C CA . PRO A 1 169 ? 18.732 -25.787 11.861 1.00 95.25 169 PRO A CA 1
ATOM 1347 C C . PRO A 1 169 ? 17.427 -25.409 12.569 1.00 95.25 169 PRO A C 1
ATOM 1349 O O . PRO A 1 169 ? 16.905 -26.159 13.393 1.00 95.25 169 PRO A O 1
ATOM 1352 N N . ARG A 1 170 ? 16.886 -24.222 12.276 1.00 94.69 170 ARG A N 1
ATOM 1353 C CA . ARG A 1 170 ? 15.609 -23.752 12.849 1.00 94.69 170 ARG A CA 1
ATOM 1354 C C . ARG A 1 170 ? 14.717 -23.189 11.761 1.00 94.69 170 ARG A C 1
ATOM 1356 O O . ARG A 1 170 ? 15.195 -22.649 10.775 1.00 94.69 170 ARG A O 1
ATOM 1363 N N . THR A 1 171 ? 13.405 -23.224 11.968 1.00 94.69 171 THR A N 1
ATOM 1364 C CA . THR A 1 171 ? 12.452 -22.568 11.064 1.00 94.69 171 THR A CA 1
ATOM 1365 C C . THR A 1 171 ? 11.876 -21.308 11.704 1.00 94.69 171 THR A C 1
ATOM 1367 O O . THR A 1 171 ? 11.623 -21.263 12.910 1.00 94.69 171 THR A O 1
ATOM 1370 N N . LYS A 1 172 ? 11.649 -20.259 10.907 1.00 94.50 172 LYS A N 1
ATOM 1371 C CA . LYS A 1 172 ? 10.904 -19.063 11.334 1.00 94.50 172 LYS A CA 1
ATOM 1372 C C . LYS A 1 172 ? 9.632 -18.896 10.518 1.00 94.50 172 LYS A C 1
ATOM 1374 O O . LYS A 1 172 ? 9.667 -18.967 9.295 1.00 94.50 172 LYS A O 1
ATOM 1379 N N . ALA A 1 173 ? 8.535 -18.601 11.207 1.00 95.38 173 ALA A N 1
ATOM 1380 C CA . ALA A 1 173 ? 7.242 -18.294 10.607 1.00 95.38 173 ALA A CA 1
ATOM 1381 C C . ALA A 1 173 ? 6.821 -16.852 10.944 1.00 95.38 173 ALA A C 1
ATOM 1383 O O . ALA A 1 173 ? 7.116 -16.362 12.042 1.00 95.38 173 ALA A O 1
ATOM 1384 N N . PRO A 1 174 ? 6.132 -16.141 10.038 1.00 96.75 174 PRO A N 1
ATOM 1385 C CA . PRO A 1 174 ? 5.534 -14.854 10.359 1.00 96.75 174 PRO A CA 1
ATOM 1386 C C . PRO A 1 174 ? 4.353 -15.011 11.329 1.00 96.75 174 PRO A C 1
ATOM 1388 O O . PRO A 1 174 ? 3.503 -15.883 11.170 1.00 96.75 174 PRO A O 1
ATOM 1391 N N . LYS A 1 175 ? 4.223 -14.088 12.290 1.00 97.12 175 LYS A N 1
ATOM 1392 C CA . LYS A 1 175 ? 2.989 -13.948 13.079 1.00 97.12 175 LYS A CA 1
ATOM 1393 C C . LYS A 1 175 ? 1.839 -13.521 12.164 1.00 97.12 175 LYS A C 1
ATOM 1395 O O . LYS A 1 175 ? 1.884 -12.416 11.614 1.00 97.12 175 LYS A O 1
ATOM 1400 N N . ILE A 1 176 ? 0.817 -14.364 12.041 1.00 97.50 176 ILE A N 1
ATOM 1401 C CA . ILE A 1 176 ? -0.330 -14.116 11.163 1.00 97.50 176 ILE A CA 1
ATOM 1402 C C . ILE A 1 176 ? -1.115 -12.895 11.650 1.00 97.50 176 ILE A C 1
ATOM 1404 O O . ILE A 1 176 ? -1.465 -12.779 12.826 1.00 97.50 176 ILE A O 1
ATOM 1408 N N . GLN A 1 177 ? -1.408 -11.973 10.736 1.00 97.50 177 GLN A N 1
ATOM 1409 C CA . GLN A 1 177 ? -2.234 -10.799 11.017 1.00 97.50 177 GLN A CA 1
ATOM 1410 C C . GLN A 1 177 ? -3.677 -11.013 10.548 1.00 97.50 177 GLN A C 1
ATOM 1412 O O . GLN A 1 177 ? -3.910 -11.643 9.515 1.00 97.50 177 GLN A O 1
ATOM 1417 N N . ARG A 1 178 ? -4.636 -10.400 11.258 1.00 96.31 178 ARG A N 1
ATOM 1418 C CA . ARG A 1 178 ? -6.086 -10.485 10.983 1.00 96.31 178 ARG A CA 1
ATOM 1419 C C . ARG A 1 178 ? -6.641 -11.913 11.056 1.00 96.31 178 ARG A C 1
ATOM 1421 O O . ARG A 1 178 ? -7.589 -12.244 10.359 1.00 96.31 178 ARG A O 1
ATOM 1428 N N . LEU A 1 179 ? -6.041 -12.739 11.905 1.00 96.62 179 LEU A N 1
ATOM 1429 C CA . LEU A 1 179 ? -6.575 -14.039 12.280 1.00 96.62 179 LEU A CA 1
ATOM 1430 C C . LEU A 1 179 ? -7.620 -13.858 13.389 1.00 96.62 179 LEU A C 1
ATOM 1432 O O . LEU A 1 179 ? -7.384 -13.107 14.338 1.00 96.62 179 LEU A O 1
ATOM 1436 N N . VAL A 1 180 ? -8.754 -14.546 13.281 1.00 95.81 180 VAL A N 1
ATOM 1437 C CA . VAL A 1 180 ? -9.737 -14.614 14.368 1.00 95.81 180 VAL A CA 1
ATOM 1438 C C . VAL A 1 180 ? -9.167 -15.518 15.460 1.00 95.81 180 VAL A C 1
ATOM 1440 O O . VAL A 1 180 ? -8.842 -16.675 15.214 1.00 95.81 180 VAL A O 1
ATOM 1443 N N . THR A 1 181 ? -8.990 -14.976 16.663 1.00 96.44 181 THR A N 1
ATOM 1444 C CA . THR A 1 181 ? -8.474 -15.713 17.826 1.00 96.44 181 THR A CA 1
ATOM 1445 C C . THR A 1 181 ? -9.458 -15.623 18.993 1.00 96.44 181 THR A C 1
ATOM 1447 O O . THR A 1 181 ? -10.231 -14.659 19.049 1.00 96.44 181 THR A O 1
ATOM 1450 N N . PRO A 1 182 ? -9.416 -16.558 19.964 1.00 97.94 182 PRO A N 1
ATOM 1451 C CA . PRO A 1 182 ? -10.280 -16.507 21.147 1.00 97.94 182 PRO A CA 1
ATOM 1452 C C . PRO A 1 182 ? -10.218 -15.159 21.878 1.00 97.94 182 PRO A C 1
ATOM 1454 O O . PRO A 1 182 ? -11.247 -14.605 22.252 1.00 97.94 182 PRO A O 1
ATOM 1457 N N . ARG A 1 183 ? -9.028 -14.548 21.961 1.00 97.56 183 ARG A N 1
ATOM 1458 C CA . ARG A 1 183 ? -8.835 -13.206 22.534 1.00 97.56 183 ARG A CA 1
ATOM 1459 C C . ARG A 1 183 ? -9.584 -12.109 21.768 1.00 97.56 183 ARG A C 1
ATOM 1461 O O . ARG A 1 183 ? -10.173 -11.225 22.381 1.00 97.56 183 ARG A O 1
ATOM 1468 N N . VAL A 1 184 ? -9.595 -12.154 20.432 1.00 97.00 184 VAL A N 1
ATOM 1469 C CA . VAL A 1 184 ? -10.359 -11.195 19.607 1.00 97.00 184 VAL A CA 1
ATOM 1470 C C . VAL A 1 184 ? -11.863 -11.358 19.847 1.00 97.00 184 VAL A C 1
ATOM 1472 O O . VAL A 1 184 ? -12.571 -10.358 19.982 1.00 97.00 184 VAL A O 1
ATOM 1475 N N . LEU A 1 185 ? -12.344 -12.600 19.955 1.00 97.81 185 LEU A N 1
ATOM 1476 C CA . LEU A 1 185 ? -13.743 -12.890 20.281 1.00 97.81 185 LEU A CA 1
ATOM 1477 C C . LEU A 1 185 ? -14.104 -12.394 21.688 1.00 97.81 185 LEU A C 1
ATOM 1479 O O . LEU A 1 185 ? -15.126 -11.729 21.854 1.00 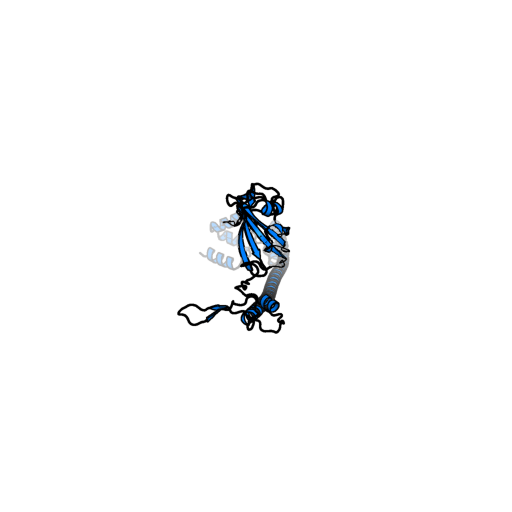97.81 185 LEU A O 1
ATOM 1483 N N . GLN A 1 186 ? -13.237 -12.616 22.678 1.00 98.31 186 GLN A N 1
ATOM 1484 C CA . GLN A 1 186 ? -13.402 -12.114 24.044 1.00 98.31 186 GLN A CA 1
ATOM 1485 C C . GLN A 1 186 ? -13.446 -10.581 24.087 1.00 98.31 186 GLN A C 1
ATOM 1487 O O . GLN A 1 186 ? -14.340 -10.011 24.707 1.00 98.31 186 GLN A O 1
ATOM 1492 N N . HIS A 1 187 ? -12.547 -9.890 23.376 1.00 98.25 187 HIS A N 1
ATOM 1493 C CA . HIS A 1 187 ? -12.579 -8.427 23.271 1.00 98.25 187 HIS A CA 1
ATOM 1494 C C . HIS A 1 187 ? -13.894 -7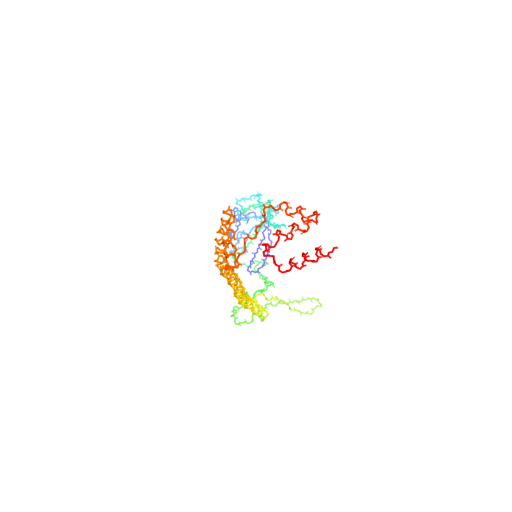.927 22.647 1.00 98.25 187 HIS A C 1
ATOM 1496 O O . HIS A 1 187 ? -14.438 -6.911 23.087 1.00 98.25 187 HIS A O 1
ATOM 1502 N N . LYS A 1 188 ? -14.430 -8.636 21.642 1.00 98.31 188 LYS A N 1
ATOM 1503 C CA . LYS A 1 188 ? -15.727 -8.305 21.032 1.00 98.31 188 LYS A CA 1
ATOM 1504 C C . LYS A 1 188 ? -16.873 -8.495 22.032 1.00 98.31 188 LYS A C 1
ATOM 1506 O O . LYS A 1 188 ? -17.679 -7.579 22.182 1.00 98.31 188 LYS A O 1
ATOM 1511 N N . ARG A 1 189 ? -16.902 -9.622 22.757 1.00 98.38 189 ARG A N 1
ATOM 1512 C CA . ARG A 1 189 ? -17.879 -9.898 23.829 1.00 98.38 189 ARG A CA 1
ATOM 1513 C C . ARG A 1 189 ? -17.821 -8.831 24.926 1.00 98.38 189 ARG A C 1
ATOM 1515 O O . ARG A 1 189 ? -18.848 -8.239 25.234 1.00 98.38 189 ARG A O 1
ATOM 1522 N N . ARG A 1 190 ? -16.624 -8.495 25.422 1.00 98.31 190 ARG A N 1
ATOM 1523 C CA . ARG A 1 190 ? -16.410 -7.436 26.426 1.00 98.31 190 ARG A CA 1
ATOM 1524 C C . ARG A 1 190 ? -16.941 -6.084 25.955 1.00 98.31 190 ARG A C 1
ATOM 1526 O O . ARG A 1 190 ? -17.628 -5.406 26.706 1.00 98.31 190 ARG A O 1
ATOM 1533 N N . ARG A 1 191 ? -16.661 -5.689 24.707 1.00 98.44 191 ARG A N 1
ATOM 1534 C CA . ARG A 1 191 ? -17.167 -4.424 24.147 1.00 98.44 191 ARG A CA 1
ATOM 1535 C C . ARG A 1 191 ? -18.694 -4.379 24.141 1.00 98.44 191 ARG A C 1
ATOM 1537 O O . ARG A 1 191 ? -19.268 -3.353 24.485 1.00 98.44 191 ARG A O 1
ATOM 1544 N N . VAL A 1 192 ? -19.340 -5.472 23.735 1.00 98.38 192 VAL A N 1
ATOM 1545 C CA . VAL A 1 192 ? -20.806 -5.574 23.728 1.00 98.38 192 VAL A CA 1
ATOM 1546 C C . VAL A 1 192 ? -21.359 -5.550 25.156 1.00 98.38 192 VAL A C 1
ATOM 1548 O O . VAL A 1 192 ? -22.307 -4.817 25.412 1.00 98.38 192 VAL A O 1
ATOM 1551 N N . ALA A 1 193 ? -20.737 -6.270 26.093 1.00 98.44 193 ALA A N 1
ATOM 1552 C CA . ALA A 1 193 ? -21.130 -6.269 27.502 1.00 98.44 193 ALA A CA 1
ATOM 1553 C C . ALA A 1 193 ? -21.049 -4.865 28.124 1.00 98.44 193 ALA A C 1
ATOM 1555 O O . ALA A 1 193 ? -22.011 -4.421 28.737 1.00 98.44 193 ALA A O 1
ATOM 1556 N N . LEU A 1 194 ? -19.964 -4.122 27.875 1.00 98.50 194 LEU A N 1
ATOM 1557 C CA . LEU A 1 194 ? -19.816 -2.742 28.352 1.00 98.50 194 LEU A CA 1
ATOM 1558 C C . LEU A 1 194 ? -20.886 -1.805 27.781 1.00 98.50 194 LEU A C 1
ATOM 1560 O O . LEU A 1 194 ? -21.358 -0.920 28.486 1.00 98.50 194 LEU A O 1
ATOM 1564 N N . LYS A 1 195 ? -21.289 -1.988 26.516 1.00 98.56 195 LYS A N 1
ATOM 1565 C CA . LYS A 1 195 ? -22.408 -1.223 25.945 1.00 98.56 195 LYS A CA 1
ATOM 1566 C C . LYS A 1 195 ? -23.710 -1.518 26.689 1.00 98.56 195 LYS A C 1
ATOM 1568 O O . LYS A 1 195 ? -24.383 -0.579 27.088 1.00 98.56 195 LYS A O 1
ATOM 1573 N N . LYS A 1 196 ? -24.017 -2.799 26.926 1.00 98.44 196 LYS A N 1
ATOM 1574 C CA . LYS A 1 196 ? -25.211 -3.212 27.681 1.00 98.44 196 LYS A CA 1
ATOM 1575 C C . LYS A 1 196 ? -25.207 -2.657 29.106 1.00 98.44 196 LYS A C 1
ATOM 1577 O O . LYS A 1 196 ? -26.209 -2.098 29.524 1.00 98.44 196 LYS A O 1
ATOM 1582 N N . GLN A 1 197 ? -24.076 -2.749 29.810 1.00 98.25 197 GLN A N 1
ATOM 1583 C CA . GLN A 1 197 ? -23.923 -2.203 31.162 1.00 98.25 197 GLN A CA 1
ATOM 1584 C C . GLN A 1 197 ? -24.162 -0.692 31.203 1.00 98.25 197 GLN A C 1
ATOM 1586 O O . GLN A 1 197 ? -24.885 -0.223 32.070 1.00 98.25 197 GLN A O 1
ATOM 1591 N N . ARG A 1 198 ? -23.616 0.072 30.246 1.00 98.38 198 ARG A N 1
ATOM 1592 C CA . ARG A 1 198 ? -23.861 1.523 30.158 1.00 98.38 198 ARG A CA 1
ATOM 1593 C C . ARG A 1 198 ? -25.334 1.840 29.918 1.00 98.38 198 ARG A C 1
ATOM 1595 O O . ARG A 1 198 ? -25.875 2.719 30.568 1.00 98.38 198 ARG A O 1
ATOM 1602 N N . THR A 1 199 ? -25.985 1.120 29.005 1.00 98.31 199 THR A N 1
ATOM 1603 C CA . THR A 1 199 ? -27.417 1.312 28.738 1.00 98.31 199 THR A CA 1
ATOM 1604 C C . THR A 1 199 ? -28.271 0.990 29.964 1.00 98.31 199 THR A C 1
ATOM 1606 O O . THR A 1 199 ? -29.191 1.740 30.267 1.00 98.31 199 THR A O 1
ATOM 1609 N N . LEU A 1 200 ? -27.959 -0.099 30.672 1.00 98.31 200 LEU A N 1
ATOM 1610 C CA . LEU A 1 200 ? -28.660 -0.500 31.891 1.00 98.31 200 LEU A CA 1
ATOM 1611 C C . LEU A 1 200 ? -28.470 0.532 33.007 1.00 98.31 200 LEU A C 1
ATOM 1613 O O . LEU A 1 200 ? -29.463 1.016 33.534 1.00 98.31 200 LEU A O 1
ATOM 1617 N N . LYS A 1 201 ? -27.228 0.960 33.254 1.00 98.25 201 LYS A N 1
ATOM 1618 C CA . LYS A 1 201 ? -26.910 2.018 34.218 1.00 98.25 201 LYS A CA 1
ATOM 1619 C C . LYS A 1 201 ? -27.696 3.303 33.933 1.00 98.25 201 LYS A C 1
ATOM 1621 O O . LYS A 1 201 ? -28.369 3.811 34.815 1.00 98.25 201 LYS A O 1
ATOM 1626 N N . ASN A 1 202 ? -27.684 3.785 32.689 1.00 97.88 202 ASN A N 1
ATOM 1627 C CA . ASN A 1 202 ? -28.421 4.999 32.322 1.00 97.88 202 ASN A CA 1
ATOM 1628 C C . ASN A 1 202 ? -29.940 4.840 32.521 1.00 97.88 202 ASN A C 1
ATOM 1630 O O . ASN A 1 202 ? -30.620 5.801 32.870 1.00 97.88 202 ASN A O 1
ATOM 1634 N N . LYS A 1 203 ? -30.488 3.640 32.278 1.00 98.19 203 LYS A N 1
ATOM 1635 C CA . LYS A 1 203 ? -31.910 3.345 32.505 1.00 98.19 203 LYS A CA 1
ATOM 1636 C C . LYS A 1 203 ? -32.251 3.364 33.997 1.00 98.19 203 LYS A C 1
ATOM 1638 O O . LYS A 1 203 ? -33.293 3.898 34.366 1.00 98.19 203 LYS A O 1
ATOM 1643 N N . GLU A 1 204 ? -31.391 2.787 34.831 1.00 97.62 204 GLU A N 1
ATOM 1644 C CA . GLU A 1 204 ? -31.540 2.783 36.290 1.00 97.62 204 GLU A CA 1
ATOM 1645 C C . GLU A 1 204 ? -31.442 4.199 36.862 1.00 97.62 204 GLU A C 1
ATOM 1647 O O . GLU A 1 204 ? -32.356 4.621 37.565 1.00 97.62 204 GLU A O 1
ATOM 1652 N N . GLU A 1 205 ? -30.422 4.969 36.473 1.00 97.56 205 GLU A N 1
ATOM 1653 C CA . GLU A 1 205 ? -30.245 6.368 36.887 1.00 97.56 205 GLU A CA 1
ATOM 1654 C C . GLU A 1 205 ? -31.436 7.242 36.468 1.00 97.56 205 GLU A C 1
ATOM 1656 O O . GLU A 1 205 ? -31.923 8.054 37.253 1.00 97.56 205 GLU A O 1
ATOM 1661 N N . ALA A 1 206 ? -31.966 7.053 35.254 1.00 97.88 206 ALA A N 1
ATOM 1662 C CA . ALA A 1 206 ? -33.158 7.768 34.804 1.00 97.88 206 ALA A CA 1
ATOM 1663 C C . ALA A 1 206 ? -34.400 7.399 35.634 1.00 97.88 206 ALA A C 1
ATOM 1665 O O . ALA A 1 206 ? -35.194 8.275 35.989 1.00 97.88 206 ALA A O 1
ATOM 1666 N N . ALA A 1 207 ? -34.573 6.117 35.969 1.00 97.50 207 ALA A N 1
ATOM 1667 C CA . ALA A 1 207 ? -35.680 5.662 36.805 1.00 97.50 207 ALA A CA 1
ATOM 1668 C C . ALA A 1 207 ? -35.566 6.197 38.242 1.00 97.50 207 ALA A C 1
ATOM 1670 O O . ALA A 1 207 ? -36.563 6.636 38.818 1.00 97.50 207 ALA A O 1
ATOM 1671 N N . GLU A 1 208 ? -34.362 6.203 38.810 1.00 97.38 208 GLU A N 1
ATOM 1672 C CA . GLU A 1 208 ? -34.078 6.764 40.130 1.00 97.38 208 GLU A CA 1
ATOM 1673 C C . GLU A 1 208 ? -34.324 8.277 40.166 1.00 97.38 208 GLU A C 1
ATOM 1675 O O . GLU A 1 208 ? -35.053 8.767 41.032 1.00 97.38 208 GLU A O 1
ATOM 1680 N N . TYR A 1 209 ? -33.819 9.012 39.172 1.00 97.19 209 TYR A N 1
ATOM 1681 C CA . TYR A 1 209 ? -34.058 10.446 39.037 1.00 97.19 209 TYR A CA 1
ATOM 1682 C C . TYR A 1 209 ? -35.550 10.770 38.900 1.00 97.19 209 TYR A C 1
ATOM 1684 O O . TYR A 1 209 ? -36.043 11.698 39.537 1.00 97.19 209 TYR A O 1
ATOM 1692 N N . THR A 1 210 ? -36.300 9.968 38.138 1.00 97.56 210 THR A N 1
ATOM 1693 C CA . THR A 1 210 ? -37.755 10.134 37.988 1.00 97.56 210 THR A CA 1
ATOM 1694 C C . THR A 1 210 ? -38.477 9.979 39.330 1.00 97.56 210 THR A C 1
ATOM 1696 O O . THR A 1 210 ? -39.339 10.794 39.667 1.00 97.56 210 THR A O 1
ATOM 1699 N N . LYS A 1 211 ? -38.097 8.979 40.141 1.00 96.94 211 LYS A N 1
ATOM 1700 C CA . LYS A 1 211 ? -38.637 8.800 41.501 1.00 96.94 211 LYS A CA 1
ATOM 1701 C C . LYS A 1 211 ? -38.300 9.990 42.403 1.00 96.94 211 LYS A C 1
ATOM 1703 O O . LYS A 1 211 ? -39.175 10.490 43.113 1.00 96.94 211 LYS A O 1
ATOM 1708 N N . LEU A 1 212 ? -37.055 10.467 42.359 1.00 97.06 212 LEU A N 1
ATOM 1709 C CA . LEU A 1 212 ? -36.609 11.620 43.142 1.00 97.06 212 LEU A CA 1
ATOM 1710 C C . LEU A 1 212 ? -37.377 12.892 42.760 1.00 97.06 212 LEU A C 1
ATOM 1712 O O . LEU A 1 212 ? -37.832 13.631 43.634 1.00 97.06 212 LEU A O 1
ATOM 1716 N N . LEU A 1 213 ? -37.559 13.127 41.462 1.00 97.50 213 LEU A N 1
ATOM 1717 C CA . LEU A 1 213 ? -38.273 14.282 40.934 1.00 97.50 213 LEU A CA 1
ATOM 1718 C C . LEU A 1 213 ? -39.749 14.255 41.344 1.00 97.50 213 LEU A C 1
ATOM 1720 O O . LEU A 1 213 ? -40.266 15.270 41.806 1.00 97.50 213 LEU A O 1
ATOM 1724 N N . ALA A 1 214 ? -40.405 13.091 41.284 1.00 96.50 214 ALA A N 1
ATOM 1725 C CA . ALA A 1 214 ? -41.776 12.929 41.766 1.00 96.50 214 ALA A CA 1
ATOM 1726 C C . ALA A 1 214 ? -41.912 13.276 43.261 1.00 96.50 214 ALA A C 1
ATOM 1728 O O . ALA A 1 214 ? -42.832 14.004 43.641 1.00 96.50 214 ALA A O 1
ATOM 1729 N N . LYS A 1 215 ? -40.964 12.832 44.103 1.00 96.50 215 LYS A N 1
ATOM 1730 C CA . LYS A 1 215 ? -40.923 13.190 45.532 1.00 96.50 215 LYS A CA 1
ATOM 1731 C C . LYS A 1 215 ? -40.770 14.703 45.733 1.00 96.50 215 LYS A C 1
ATOM 1733 O O . LYS A 1 215 ? -41.561 15.299 46.457 1.00 96.50 215 LYS A O 1
ATOM 1738 N N . ARG A 1 216 ? -39.818 15.342 45.042 1.00 96.81 216 ARG A N 1
ATOM 1739 C CA . ARG A 1 216 ? -39.584 16.798 45.129 1.00 96.81 216 ARG A CA 1
ATOM 1740 C C . ARG A 1 216 ? -40.794 17.615 44.674 1.00 96.81 216 ARG A C 1
ATOM 1742 O O . ARG A 1 216 ? -41.134 18.612 45.305 1.00 96.81 216 ARG A O 1
ATOM 1749 N N . MET A 1 217 ? -41.468 17.181 43.609 1.00 96.38 217 MET A N 1
ATOM 1750 C CA . MET A 1 217 ? -42.692 17.821 43.121 1.00 96.38 217 MET A CA 1
ATOM 1751 C C . MET A 1 217 ? -43.848 17.676 44.116 1.00 96.38 217 MET A C 1
ATOM 1753 O O . MET A 1 217 ? -44.599 18.632 44.319 1.00 96.38 217 MET A O 1
ATOM 1757 N N . LYS A 1 218 ? -43.973 16.514 44.773 1.00 96.31 218 LYS A N 1
ATOM 1758 C CA . LYS A 1 218 ? -44.968 16.285 45.829 1.00 96.31 218 LYS A CA 1
ATOM 1759 C C . LYS A 1 218 ? -44.726 17.203 47.030 1.00 96.31 218 LYS A C 1
ATOM 1761 O O . LYS A 1 218 ? -45.632 17.940 47.402 1.00 96.31 218 LYS A O 1
ATOM 1766 N N . GLU A 1 219 ? -43.500 17.246 47.550 1.00 94.81 219 GLU A N 1
ATOM 1767 C CA . GLU A 1 219 ? -43.115 18.130 48.662 1.00 94.81 219 GLU A CA 1
ATOM 1768 C C . GLU A 1 219 ? -43.351 19.614 48.328 1.00 94.81 219 GLU A C 1
ATOM 1770 O O . GLU A 1 219 ? -43.848 20.382 49.152 1.00 94.81 219 GLU A O 1
ATOM 1775 N N . ALA A 1 220 ? -43.029 20.044 47.102 1.00 95.31 220 ALA A N 1
ATOM 1776 C CA . ALA A 1 220 ? -43.284 21.412 46.653 1.00 95.31 220 ALA A CA 1
ATOM 1777 C C . ALA A 1 220 ? -44.788 21.729 46.573 1.00 95.31 220 ALA A C 1
ATOM 1779 O O . ALA A 1 220 ? -45.213 22.827 46.949 1.00 95.31 220 ALA A O 1
ATOM 1780 N N . LYS A 1 221 ? -45.604 20.769 46.116 1.00 95.81 221 LYS A N 1
ATOM 1781 C CA . LYS A 1 221 ? -47.068 20.889 46.082 1.00 95.81 221 LYS A CA 1
ATOM 1782 C C . LYS A 1 221 ? -47.650 20.977 47.493 1.00 95.81 221 LYS A C 1
ATOM 1784 O O . LYS A 1 221 ? -48.477 21.855 47.729 1.00 95.81 221 LYS A O 1
ATOM 1789 N N . GLU A 1 222 ? -47.191 20.140 48.419 1.00 94.06 222 GLU A N 1
ATOM 1790 C CA . GLU A 1 222 ? -47.607 20.150 49.829 1.00 94.06 222 GLU A CA 1
ATOM 1791 C C . GLU A 1 222 ? -47.244 21.478 50.506 1.00 94.06 222 GLU A C 1
ATOM 1793 O O . GLU A 1 222 ? -48.124 22.141 51.050 1.00 94.06 222 GLU A O 1
ATOM 1798 N N . LYS A 1 223 ? -46.003 21.966 50.353 1.00 94.94 223 LYS A N 1
ATOM 1799 C CA . LYS A 1 223 ? -45.597 23.297 50.851 1.00 94.94 223 LYS A CA 1
ATOM 1800 C C . LYS A 1 223 ? -46.446 24.428 50.269 1.00 94.94 223 LYS A C 1
ATOM 1802 O O . LYS A 1 223 ? -46.756 25.404 50.954 1.00 94.94 223 LYS A O 1
ATOM 1807 N N . ARG A 1 224 ? -46.821 24.341 48.987 1.00 93.44 224 ARG A N 1
ATOM 1808 C CA . ARG A 1 224 ? -47.718 25.324 48.361 1.00 93.44 224 ARG A CA 1
ATOM 1809 C C . ARG A 1 224 ? -49.123 25.245 48.959 1.00 93.44 224 ARG A C 1
ATOM 1811 O O . ARG A 1 224 ? -49.706 26.291 49.232 1.00 93.44 224 ARG A O 1
ATOM 1818 N N . GLN A 1 225 ? -49.653 24.042 49.177 1.00 92.00 225 GLN A N 1
ATOM 1819 C CA . GLN A 1 225 ? -50.954 23.836 49.817 1.00 92.00 225 GLN A CA 1
ATOM 1820 C C . GLN A 1 225 ? -50.968 24.360 51.255 1.00 92.00 225 GLN A C 1
ATOM 1822 O O . GLN A 1 225 ? -51.901 25.067 51.620 1.00 92.00 225 GLN A O 1
ATOM 1827 N N . GLU A 1 226 ? -49.914 24.114 52.030 1.00 92.19 226 GLU A N 1
ATOM 1828 C CA . GLU A 1 226 ? -49.757 24.626 53.393 1.00 92.19 226 GLU A CA 1
ATOM 1829 C C . GLU A 1 226 ? -49.768 26.163 53.426 1.00 92.19 226 GLU A C 1
ATOM 1831 O O . GLU A 1 226 ? -50.519 26.771 54.190 1.00 92.19 226 GLU A O 1
ATOM 1836 N N . LYS A 1 227 ? -49.015 26.817 52.528 1.00 92.31 227 LYS A N 1
ATOM 1837 C CA . LYS A 1 227 ? -49.045 28.284 52.380 1.00 92.31 227 LYS A CA 1
ATOM 1838 C C . LYS A 1 227 ? -50.444 28.802 52.037 1.00 92.31 227 LYS A C 1
ATOM 1840 O O . LYS A 1 227 ? -50.874 29.817 52.587 1.00 92.31 227 LYS A O 1
ATOM 1845 N N . VAL A 1 228 ? -51.163 28.118 51.144 1.00 90.75 228 VAL A N 1
ATOM 1846 C CA . VAL A 1 228 ? -52.545 28.474 50.778 1.00 90.75 228 VAL A CA 1
ATOM 1847 C C . VAL A 1 228 ? -53.496 28.287 51.965 1.00 90.75 228 VAL A C 1
ATOM 1849 O O . VAL A 1 228 ? -54.312 29.171 52.225 1.00 90.75 228 VAL A O 1
ATOM 1852 N N . ALA A 1 229 ? -53.374 27.193 52.719 1.00 88.88 229 ALA A N 1
ATOM 1853 C CA . ALA A 1 229 ? -54.172 26.934 53.915 1.00 88.88 229 ALA A CA 1
ATOM 1854 C C . ALA A 1 229 ? -53.920 27.990 55.003 1.00 88.88 229 ALA A C 1
ATOM 1856 O O . ALA A 1 229 ? -54.870 28.549 55.553 1.00 88.88 229 ALA A O 1
ATOM 1857 N N . LYS A 1 230 ? -52.651 28.352 55.241 1.00 88.94 230 LYS A N 1
ATOM 1858 C CA . LYS A 1 230 ? -52.268 29.436 56.158 1.00 88.94 230 LYS A CA 1
ATOM 1859 C C . LYS A 1 230 ? -52.884 30.771 55.737 1.00 88.94 230 LYS A C 1
ATOM 1861 O O . LYS A 1 230 ? -53.452 31.468 56.575 1.00 88.94 230 LYS A O 1
ATOM 1866 N N . ARG A 1 231 ? -52.843 31.105 54.440 1.00 86.12 231 ARG A N 1
ATOM 1867 C CA . ARG A 1 231 ? -53.485 32.316 53.900 1.00 86.12 231 ARG A CA 1
ATOM 1868 C C . ARG A 1 231 ? -54.998 32.316 54.142 1.00 86.12 231 ARG A C 1
ATOM 1870 O O . ARG A 1 231 ? -55.519 33.334 54.584 1.00 86.12 231 ARG A O 1
ATOM 1877 N N . ARG A 1 232 ? -55.689 31.193 53.901 1.00 83.94 232 ARG A N 1
ATOM 1878 C CA . ARG A 1 232 ? -57.138 31.063 54.154 1.00 83.94 232 ARG A CA 1
ATOM 1879 C C . ARG A 1 232 ? -57.493 31.261 55.633 1.00 83.94 232 ARG A C 1
ATOM 1881 O O . ARG A 1 232 ? -58.432 31.993 55.934 1.00 83.94 232 ARG A O 1
ATOM 1888 N N . ARG A 1 233 ? -56.715 30.674 56.550 1.00 81.81 233 ARG A N 1
ATOM 1889 C CA . ARG A 1 233 ? -56.918 30.821 58.003 1.00 81.81 233 ARG A CA 1
ATOM 1890 C C . ARG A 1 233 ? -56.733 32.267 58.474 1.00 81.81 233 ARG A C 1
ATOM 1892 O O . ARG A 1 233 ? -57.506 32.754 59.289 1.00 81.81 233 ARG A O 1
ATOM 1899 N N . LEU A 1 234 ? -55.733 32.970 57.940 1.00 77.56 234 LEU A N 1
ATOM 1900 C CA . LEU A 1 234 ? -55.504 34.382 58.262 1.00 77.56 234 LEU A CA 1
ATOM 1901 C C . LEU A 1 234 ? -56.632 35.286 57.742 1.00 77.56 234 LEU A C 1
ATOM 1903 O O . LEU A 1 234 ? -57.023 36.224 58.431 1.00 77.56 234 LEU A O 1
ATOM 1907 N N . SER A 1 235 ? -57.192 34.998 56.560 1.00 75.12 235 SER A N 1
ATOM 1908 C CA . SER A 1 235 ? -58.324 35.772 56.034 1.00 75.12 235 SER A CA 1
ATOM 1909 C C . SER A 1 235 ? -59.614 35.592 56.839 1.00 75.12 235 SER A C 1
ATOM 1911 O O . SER A 1 235 ? -60.349 36.562 56.994 1.00 75.12 235 SER A O 1
ATOM 1913 N N . SER A 1 236 ? -59.888 34.399 57.383 1.00 70.19 236 SER A N 1
ATOM 1914 C CA . SER A 1 236 ? -61.104 34.168 58.178 1.00 70.19 236 SER A CA 1
ATOM 1915 C C . SER A 1 236 ? -61.053 34.864 59.540 1.00 70.19 236 SER A C 1
ATOM 1917 O O . SER A 1 236 ? -62.041 35.462 59.949 1.00 70.19 236 SER A O 1
ATOM 1919 N N . LEU A 1 237 ? -59.894 34.851 60.209 1.00 63.12 237 LEU A N 1
ATOM 1920 C CA . LEU A 1 237 ? -59.687 35.543 61.490 1.00 63.12 237 LEU A CA 1
ATOM 1921 C C . LEU A 1 237 ? -59.864 37.063 61.364 1.00 63.12 237 LEU A C 1
ATOM 1923 O O . LEU A 1 237 ? -60.453 37.700 62.231 1.00 63.12 237 LEU A O 1
ATOM 1927 N N . ARG A 1 238 ? -59.397 37.651 60.257 1.00 61.88 238 ARG A N 1
ATOM 1928 C CA . ARG A 1 238 ? -59.517 39.097 60.026 1.00 61.88 238 ARG A CA 1
ATOM 1929 C C . ARG A 1 238 ? -60.968 39.545 59.813 1.00 61.88 238 ARG A C 1
ATOM 1931 O O . ARG A 1 238 ? -61.316 40.651 60.206 1.00 61.88 238 ARG A O 1
ATOM 1938 N N . ALA A 1 239 ? -61.806 38.688 59.228 1.00 58.91 239 ALA A N 1
ATOM 1939 C CA . ALA A 1 239 ? -63.220 38.980 59.000 1.00 58.91 239 ALA A CA 1
ATOM 1940 C C . ALA A 1 239 ? -64.069 38.924 60.286 1.00 58.91 239 ALA A C 1
ATOM 1942 O O . ALA A 1 239 ? -65.077 39.621 60.376 1.00 58.91 239 ALA A O 1
ATOM 1943 N N . SER A 1 240 ? -63.677 38.119 61.284 1.00 58.47 240 SER A N 1
ATOM 1944 C CA . SER A 1 240 ? -64.386 38.062 62.570 1.00 58.47 240 SER A CA 1
ATOM 1945 C C . SER A 1 240 ? -64.111 39.282 63.450 1.00 58.47 240 SER A C 1
ATOM 1947 O O . SER A 1 240 ? -65.041 39.821 64.041 1.00 58.47 240 SER A O 1
ATOM 1949 N N . THR A 1 241 ? -62.864 39.759 63.503 1.00 56.59 241 THR A N 1
ATOM 1950 C CA . THR A 1 241 ? -62.471 40.871 64.386 1.00 56.59 241 THR A CA 1
ATOM 1951 C C . THR A 1 241 ? -63.040 42.216 63.932 1.00 56.59 241 THR A C 1
ATOM 1953 O O . THR A 1 241 ? -63.476 43.011 64.757 1.00 56.59 241 THR A O 1
ATOM 1956 N N . SER A 1 242 ? -63.142 42.459 62.621 1.00 57.34 242 SER A N 1
ATOM 1957 C CA . SER A 1 242 ? -63.657 43.738 62.109 1.00 57.34 242 SER A CA 1
ATOM 1958 C C . SER A 1 242 ? -65.142 43.974 62.410 1.00 57.34 242 SER A C 1
ATOM 1960 O O . SER A 1 242 ? -65.614 45.103 62.315 1.00 57.34 242 SER A O 1
ATOM 1962 N N . LYS A 1 243 ? -65.900 42.921 62.746 1.00 57.41 243 LYS A N 1
ATOM 1963 C CA . LYS A 1 243 ? -67.345 43.012 62.996 1.00 57.41 243 LYS A CA 1
ATOM 1964 C C . LYS A 1 243 ? -67.677 43.439 64.432 1.00 57.41 243 LYS A C 1
ATOM 1966 O O . LYS A 1 243 ? -68.726 44.034 64.637 1.00 57.41 243 LYS A O 1
ATOM 1971 N N . SER A 1 244 ? -66.800 43.169 65.403 1.00 58.81 244 SER A N 1
ATOM 1972 C CA . SER A 1 244 ? -67.015 43.521 66.818 1.00 58.81 244 SER A CA 1
ATOM 1973 C C . SER A 1 244 ? -66.558 44.939 67.176 1.00 58.81 244 SER A C 1
ATOM 1975 O O . SER A 1 244 ? -67.177 45.587 68.018 1.00 58.81 244 SER A O 1
ATOM 1977 N N . GLU A 1 245 ? -65.503 45.452 66.534 1.00 60.56 245 GLU A N 1
ATOM 1978 C CA . GLU A 1 245 ? -64.996 46.811 66.798 1.00 60.56 245 GLU A CA 1
ATOM 1979 C C . GLU A 1 245 ? -65.949 47.910 66.305 1.00 60.56 245 GLU A C 1
ATOM 1981 O O . GLU A 1 245 ? -66.068 48.956 66.943 1.00 60.56 245 GLU A O 1
ATOM 1986 N N . SER A 1 246 ? -66.682 47.686 65.206 1.00 66.25 246 SER A N 1
ATOM 1987 C CA . SER A 1 246 ? -67.554 48.728 64.646 1.00 66.25 246 SER A CA 1
ATOM 1988 C C . SER A 1 246 ? -68.743 49.056 65.558 1.00 66.25 246 SER A C 1
ATOM 1990 O O . SER A 1 246 ? -69.132 50.217 65.646 1.00 66.25 246 SER A O 1
ATOM 1992 N N . SER A 1 247 ? -69.298 48.069 66.268 1.00 66.69 247 SER A N 1
ATOM 1993 C CA . SER A 1 247 ? -70.431 48.266 67.182 1.00 66.69 247 SER A CA 1
ATOM 1994 C C . SER A 1 247 ? -70.051 49.048 68.442 1.00 66.69 247 SER A C 1
ATOM 1996 O O . SER A 1 247 ? -70.824 49.886 68.896 1.00 66.69 247 SER A O 1
ATOM 1998 N N . GLN A 1 248 ? -68.849 48.832 68.984 1.00 73.25 248 GLN A N 1
ATOM 1999 C CA . GLN A 1 248 ? -68.390 49.537 70.188 1.00 73.25 248 GLN A CA 1
ATOM 2000 C C . GLN A 1 248 ? -68.056 51.008 69.907 1.00 73.25 248 GLN A C 1
ATOM 2002 O O . GLN A 1 248 ? -68.308 51.873 70.745 1.00 73.25 248 GLN A O 1
ATOM 2007 N N . ASN A 1 249 ? -67.541 51.313 68.714 1.00 75.75 249 ASN A N 1
ATOM 2008 C CA . ASN A 1 249 ? -67.192 52.683 68.336 1.00 75.75 249 ASN A CA 1
ATOM 2009 C C . ASN A 1 249 ? -68.422 53.594 68.186 1.00 75.75 249 ASN A C 1
ATOM 2011 O O . ASN A 1 249 ? -68.360 54.758 68.573 1.00 75.75 249 ASN A O 1
ATOM 2015 N N . VAL A 1 250 ? -69.551 53.069 67.695 1.00 77.62 250 VAL A N 1
ATOM 2016 C CA . VAL A 1 250 ? -70.811 53.835 67.611 1.00 77.62 250 VAL A CA 1
ATOM 2017 C C . VAL A 1 250 ? -71.315 54.213 69.006 1.00 77.62 250 VAL A C 1
ATOM 2019 O O . VAL A 1 250 ? -71.693 55.358 69.235 1.00 77.62 250 VAL A O 1
ATOM 2022 N N . ILE A 1 251 ? -71.259 53.279 69.959 1.00 80.00 251 ILE A N 1
ATOM 2023 C CA . ILE A 1 251 ? -71.685 53.514 71.346 1.00 80.00 251 ILE A CA 1
ATOM 2024 C C . ILE A 1 251 ? -70.809 54.586 72.012 1.00 80.00 251 ILE A C 1
ATOM 2026 O O . ILE A 1 251 ? -71.333 55.498 72.651 1.00 80.00 251 ILE A O 1
ATOM 2030 N N . ARG A 1 252 ? -69.484 54.540 71.803 1.00 81.06 252 ARG A N 1
ATOM 2031 C CA . ARG A 1 252 ? -68.557 55.563 72.320 1.00 81.06 252 ARG A CA 1
ATOM 2032 C C . ARG A 1 252 ? -68.836 56.955 71.751 1.00 81.06 252 ARG A C 1
ATOM 2034 O O . ARG A 1 252 ? -68.753 57.930 72.489 1.00 81.06 252 ARG A O 1
ATOM 2041 N N . LEU A 1 253 ? -69.215 57.055 70.476 1.00 81.31 253 LEU A N 1
ATOM 2042 C CA . LEU A 1 253 ? -69.567 58.337 69.861 1.00 81.31 253 LEU A CA 1
ATOM 2043 C C . LEU A 1 253 ? -70.820 58.957 70.505 1.00 81.31 253 LEU A C 1
ATOM 2045 O O . LEU A 1 253 ? -70.848 60.155 70.774 1.00 81.31 253 LEU A O 1
ATOM 2049 N N . ILE A 1 254 ? -71.833 58.137 70.808 1.00 82.88 254 ILE A N 1
ATOM 2050 C CA . ILE A 1 254 ? -73.048 58.589 71.507 1.00 82.88 254 ILE A CA 1
ATOM 2051 C C . ILE A 1 254 ? -72.708 59.045 72.932 1.00 82.88 254 ILE A C 1
ATOM 2053 O O . ILE A 1 254 ? -73.178 60.091 73.378 1.00 82.88 254 ILE A O 1
ATOM 2057 N N . MET A 1 255 ? -71.857 58.299 73.641 1.00 83.12 255 MET A N 1
ATOM 2058 C CA . MET A 1 255 ? -71.406 58.681 74.981 1.00 83.12 255 MET A CA 1
ATOM 2059 C C . MET A 1 255 ? -70.663 60.023 74.989 1.00 83.12 255 MET A C 1
ATOM 2061 O O . MET A 1 255 ? -70.884 60.818 75.899 1.00 83.12 255 MET A O 1
ATOM 2065 N N . GLN A 1 256 ? -69.834 60.304 73.979 1.00 82.06 256 GLN A N 1
ATOM 2066 C CA . GLN A 1 256 ? -69.140 61.589 73.858 1.00 82.06 256 GLN A CA 1
ATOM 2067 C C . GLN A 1 256 ? -70.136 62.751 73.733 1.00 82.06 256 GLN A C 1
ATOM 2069 O O . GLN A 1 256 ? -70.047 63.721 74.483 1.00 82.06 256 GLN A O 1
ATOM 2074 N N . TYR A 1 257 ? -71.138 62.613 72.859 1.00 84.06 257 TYR A N 1
ATOM 2075 C CA . TYR A 1 257 ? -72.188 63.621 72.683 1.00 84.06 257 TYR A CA 1
ATOM 2076 C C . TYR A 1 257 ? -72.959 63.896 73.985 1.00 84.06 257 TYR A C 1
ATOM 2078 O O . TYR A 1 257 ? -73.225 65.050 74.325 1.00 84.06 257 TYR A O 1
ATOM 2086 N N . LEU A 1 258 ? -73.291 62.849 74.749 1.00 84.38 258 LEU A N 1
ATOM 2087 C CA . LEU A 1 258 ? -73.970 63.005 76.040 1.00 84.38 258 LEU A CA 1
ATOM 2088 C C . LEU A 1 258 ? -73.101 63.741 77.073 1.00 84.38 258 LEU A C 1
ATOM 2090 O O . LEU A 1 258 ? -73.643 64.518 77.861 1.00 84.38 258 LEU A O 1
ATOM 2094 N N . LYS A 1 259 ? -71.773 63.530 77.060 1.00 82.25 259 LYS A N 1
ATOM 2095 C CA . LYS A 1 259 ? -70.833 64.246 77.940 1.00 82.25 259 LYS A CA 1
ATOM 2096 C C . LYS A 1 259 ? -70.813 65.741 77.614 1.00 82.25 259 LYS A C 1
ATOM 2098 O O . LYS A 1 259 ? -70.961 66.553 78.517 1.00 82.25 259 LYS A O 1
ATOM 2103 N N . GLU A 1 260 ? -70.679 66.096 76.338 1.00 83.62 260 GLU A N 1
ATOM 2104 C CA . GLU A 1 260 ? -70.553 67.492 75.884 1.00 83.62 260 GLU A CA 1
ATOM 2105 C C . GLU A 1 260 ? -71.819 68.330 76.121 1.00 83.62 260 GLU A C 1
ATOM 2107 O O . GLU A 1 260 ? -71.733 69.535 76.335 1.00 83.62 260 GLU A O 1
ATOM 2112 N N . ASN A 1 261 ? -72.996 67.697 76.141 1.00 87.62 261 ASN A N 1
ATOM 2113 C CA . ASN A 1 261 ? -74.275 68.366 76.405 1.00 87.62 261 ASN A CA 1
ATOM 2114 C C . ASN A 1 261 ? -74.681 68.350 77.893 1.00 87.62 261 ASN A C 1
ATOM 2116 O O . ASN A 1 261 ? -75.829 68.650 78.218 1.00 87.62 261 ASN A O 1
ATOM 2120 N N . ASN A 1 262 ? -73.766 67.992 78.804 1.00 81.81 262 ASN A N 1
ATOM 2121 C CA . ASN A 1 262 ? -73.984 67.929 80.259 1.00 81.81 262 ASN A CA 1
ATOM 2122 C C . ASN A 1 262 ? -75.127 66.984 80.697 1.00 81.81 262 ASN A C 1
ATOM 2124 O O . ASN A 1 262 ? -75.739 67.145 81.755 1.00 81.81 262 ASN A O 1
ATOM 2128 N N . LEU A 1 263 ? -75.412 65.948 79.901 1.00 84.25 263 LEU A N 1
ATOM 2129 C CA . LEU A 1 263 ? -76.465 64.954 80.140 1.00 84.25 263 LEU A CA 1
ATOM 2130 C C . LEU A 1 263 ? -75.935 63.765 80.966 1.00 84.25 263 LEU A C 1
ATOM 2132 O O . LEU A 1 263 ? -76.045 62.600 80.568 1.00 84.25 263 LEU A O 1
ATOM 2136 N N . HIS A 1 264 ? -75.350 64.051 82.132 1.00 80.62 264 HIS A N 1
ATOM 2137 C CA . HIS A 1 264 ? -74.545 63.091 82.904 1.00 80.62 264 HIS A CA 1
ATOM 2138 C C . HIS A 1 264 ? -75.312 61.853 83.396 1.00 80.62 264 HIS A C 1
ATOM 2140 O O . HIS A 1 264 ? -74.760 60.755 83.407 1.00 80.62 264 HIS A O 1
ATOM 2146 N N . ARG A 1 265 ? -76.598 61.988 83.751 1.00 82.19 265 ARG A N 1
ATOM 2147 C CA . ARG A 1 265 ? -77.408 60.855 84.239 1.00 82.19 265 ARG A CA 1
ATOM 2148 C C . ARG A 1 265 ? -77.658 59.813 83.144 1.00 82.19 265 ARG A C 1
ATOM 2150 O O . ARG A 1 265 ? -77.547 58.616 83.383 1.00 82.19 265 ARG A O 1
ATOM 2157 N N . THR A 1 266 ? -77.947 60.281 81.935 1.00 82.75 266 THR A N 1
ATOM 2158 C CA . THR A 1 266 ? -78.108 59.451 80.732 1.00 82.75 266 THR A CA 1
ATOM 2159 C C . THR A 1 266 ? -76.794 58.818 80.291 1.00 82.75 266 THR A C 1
ATOM 2161 O O . THR A 1 266 ? -76.792 57.666 79.872 1.00 82.75 266 THR A O 1
ATOM 2164 N N . LEU A 1 267 ? -75.672 59.534 80.421 1.00 81.88 267 LEU A N 1
ATOM 2165 C CA . LEU A 1 267 ? -74.345 58.976 80.154 1.00 81.88 267 LEU A CA 1
ATOM 2166 C C . LEU A 1 267 ? -74.021 57.816 81.103 1.00 81.88 267 LEU A C 1
ATOM 2168 O O . LEU A 1 267 ? -73.593 56.765 80.633 1.00 81.88 267 LEU A O 1
ATOM 2172 N N . ALA A 1 268 ? -74.260 57.985 82.407 1.00 79.81 268 ALA A N 1
ATOM 2173 C CA . ALA A 1 268 ? -74.003 56.946 83.404 1.00 79.81 268 ALA A CA 1
ATOM 2174 C C . ALA A 1 268 ? -74.850 55.689 83.147 1.00 79.81 268 ALA A C 1
ATOM 2176 O O . ALA A 1 268 ? -74.311 54.586 83.100 1.00 79.81 268 ALA A O 1
ATOM 2177 N N . MET A 1 269 ? -76.148 55.863 82.872 1.00 82.81 269 MET A N 1
ATOM 2178 C CA . MET A 1 269 ? -77.042 54.749 82.536 1.00 82.81 269 MET A CA 1
ATOM 2179 C C . MET A 1 269 ? -76.587 54.013 81.266 1.00 82.81 269 MET A C 1
ATOM 2181 O O . MET A 1 269 ? -76.557 52.787 81.231 1.00 82.81 269 MET A O 1
ATOM 2185 N N . LEU A 1 270 ? -76.182 54.747 80.221 1.00 84.00 270 LEU A N 1
ATOM 2186 C CA . LEU A 1 270 ? -75.716 54.136 78.975 1.00 84.00 270 LEU A CA 1
ATOM 2187 C C . LEU A 1 270 ? -74.415 53.341 79.177 1.00 84.00 270 LEU A C 1
ATOM 2189 O O . LEU A 1 270 ? -74.232 52.299 78.547 1.00 84.00 270 LEU A O 1
ATOM 2193 N N . GLN A 1 271 ? -73.513 53.814 80.039 1.00 81.75 271 GLN A N 1
ATOM 2194 C CA . GLN A 1 271 ? -72.273 53.106 80.373 1.00 81.75 271 GLN A CA 1
ATOM 2195 C C . GLN A 1 271 ? -72.528 51.824 81.169 1.00 81.75 271 GLN A C 1
ATOM 2197 O O . GLN A 1 271 ? -71.862 50.819 80.920 1.00 81.75 271 GLN A O 1
ATOM 2202 N N . GLU A 1 272 ? -73.498 51.844 82.081 1.00 80.25 272 GLU A N 1
ATOM 2203 C CA . GLU A 1 272 ? -73.896 50.671 82.861 1.00 80.25 272 GLU A CA 1
ATOM 2204 C C . GLU A 1 272 ? -74.530 49.596 81.965 1.00 80.25 272 GLU A C 1
ATOM 2206 O O . GLU A 1 272 ? -74.065 48.457 81.946 1.00 80.25 272 GLU A O 1
ATOM 2211 N N . GLU A 1 273 ? -75.498 49.980 81.128 1.00 83.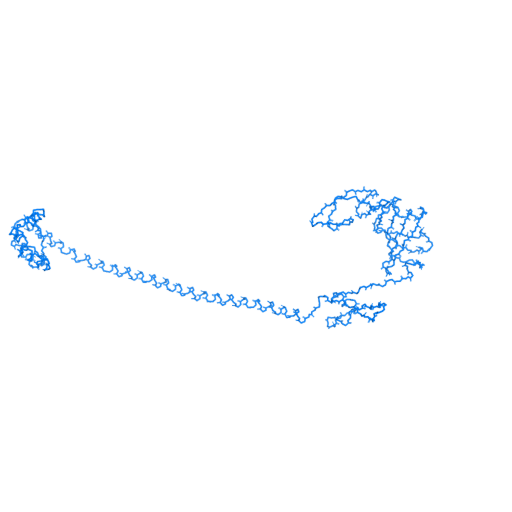25 273 GLU A N 1
ATOM 2212 C CA . GLU A 1 273 ? -76.232 49.054 80.254 1.00 83.25 273 GLU A CA 1
ATOM 2213 C C . GLU A 1 273 ? -75.363 48.458 79.139 1.00 83.25 273 GLU A C 1
ATOM 2215 O O . GLU A 1 273 ? -75.442 47.270 78.825 1.00 83.25 273 GLU A O 1
ATOM 2220 N N . THR A 1 274 ? -74.508 49.270 78.511 1.00 80.31 274 THR A N 1
ATOM 2221 C CA . THR A 1 274 ? -73.670 48.787 77.400 1.00 80.31 274 THR A CA 1
ATOM 2222 C C . THR A 1 274 ? -72.354 48.168 77.867 1.00 80.31 274 THR A C 1
ATOM 2224 O O . THR A 1 274 ? -71.639 47.582 77.052 1.00 80.31 274 THR A O 1
ATOM 2227 N N . ALA A 1 275 ? -72.010 48.308 79.154 1.00 77.69 275 ALA A N 1
ATOM 2228 C CA . ALA A 1 275 ? -70.711 47.965 79.736 1.00 77.69 275 ALA A CA 1
ATOM 2229 C C . ALA A 1 275 ? -69.498 48.579 78.997 1.00 77.69 275 ALA A C 1
ATOM 2231 O O . ALA A 1 275 ? -68.356 48.148 79.203 1.00 77.69 275 ALA A O 1
ATOM 2232 N N . VAL A 1 276 ? -69.730 49.582 78.142 1.00 75.81 276 VAL A N 1
ATOM 2233 C CA . VAL A 1 276 ? -68.710 50.345 77.423 1.00 75.81 276 VAL A CA 1
ATOM 2234 C C . VAL A 1 276 ? -68.490 51.649 78.179 1.00 75.81 276 VAL A C 1
ATOM 2236 O O . VAL A 1 276 ? -69.422 52.399 78.426 1.00 75.81 276 VAL A O 1
ATOM 2239 N N . SER A 1 277 ? -67.248 51.946 78.539 1.00 72.50 277 SER A N 1
ATOM 2240 C CA . SER A 1 277 ? -66.864 53.221 79.148 1.00 72.50 277 SER A CA 1
ATOM 2241 C C . SER A 1 277 ? -66.266 54.170 78.107 1.00 72.50 277 SER A C 1
ATOM 2243 O O . SER A 1 277 ? -65.614 53.739 77.150 1.00 72.50 277 SER A O 1
ATOM 2245 N N . LEU A 1 278 ? -66.484 55.475 78.303 1.00 72.25 278 LEU A N 1
ATOM 2246 C CA . LEU A 1 278 ? -65.986 56.534 77.412 1.00 72.25 278 LEU A CA 1
ATOM 2247 C C . LEU A 1 278 ? -64.467 56.772 77.577 1.00 72.25 278 L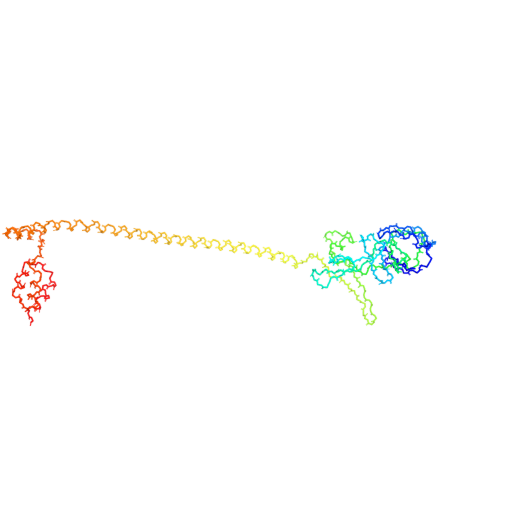EU A C 1
ATOM 2249 O O . LEU A 1 278 ? -63.831 57.236 76.642 1.00 72.25 278 LEU A O 1
ATOM 2253 N N . HIS A 1 279 ? -63.876 56.382 78.717 1.00 74.38 279 HIS A N 1
ATOM 2254 C CA . HIS A 1 279 ? -62.432 56.439 79.020 1.00 74.38 279 HIS A CA 1
ATOM 2255 C C . HIS A 1 279 ? -61.735 57.770 78.664 1.00 74.38 279 HIS A C 1
ATOM 2257 O O . HIS A 1 279 ? -60.645 57.774 78.094 1.00 74.38 279 HIS A O 1
ATOM 2263 N N . THR A 1 280 ? -62.357 58.903 78.987 1.00 74.44 280 THR A N 1
ATOM 2264 C CA . THR A 1 280 ? -61.809 60.243 78.707 1.00 74.44 280 THR A CA 1
ATOM 2265 C C . THR A 1 280 ? -61.355 60.944 79.979 1.00 74.44 280 THR A C 1
ATOM 2267 O O . THR A 1 280 ? -62.071 60.883 80.978 1.00 74.44 280 THR A O 1
ATOM 2270 N N . VAL A 1 281 ? -60.263 61.701 79.890 1.00 73.94 281 VAL A N 1
ATOM 2271 C CA . VAL A 1 281 ? -59.835 62.714 80.871 1.00 73.94 281 VAL A CA 1
ATOM 2272 C C . VAL A 1 281 ? -59.873 64.081 80.183 1.00 73.94 281 VAL A C 1
ATOM 2274 O O . VAL A 1 281 ? -59.718 64.141 78.964 1.00 73.94 281 VAL A O 1
ATOM 2277 N N . ASP A 1 282 ? -60.120 65.160 80.924 1.00 72.94 282 ASP A N 1
ATOM 2278 C CA . ASP A 1 282 ? -60.362 66.485 80.332 1.00 72.94 282 ASP A CA 1
ATOM 2279 C C . ASP A 1 282 ? -59.113 67.088 79.662 1.00 72.94 282 ASP A C 1
ATOM 2281 O O . ASP A 1 282 ? -59.221 67.736 78.623 1.00 72.94 282 ASP A O 1
ATOM 2285 N N . SER A 1 283 ? -57.918 66.810 80.189 1.00 80.12 283 SER A N 1
ATOM 2286 C CA . SER A 1 283 ? -56.649 67.027 79.492 1.00 80.12 283 SER A CA 1
ATOM 2287 C C . SER A 1 283 ? -55.639 65.959 79.901 1.00 80.12 283 SER A C 1
ATOM 2289 O O . SER A 1 283 ? -55.461 65.664 81.082 1.00 80.12 283 SER A O 1
ATOM 2291 N N . ILE A 1 284 ? -54.985 65.357 78.906 1.00 80.44 284 ILE A N 1
ATOM 2292 C CA . ILE A 1 284 ? -53.952 64.338 79.137 1.00 80.44 284 ILE A CA 1
ATOM 2293 C C . ILE A 1 284 ? -52.726 64.982 79.792 1.00 80.44 284 ILE A C 1
ATOM 2295 O O . ILE A 1 284 ? -52.152 64.406 80.711 1.00 80.44 284 ILE A O 1
ATOM 2299 N N . ASP A 1 285 ? -52.357 66.186 79.357 1.00 83.75 285 ASP A N 1
ATOM 2300 C CA . ASP A 1 285 ? -51.153 66.865 79.835 1.00 83.75 285 ASP A CA 1
ATOM 2301 C C . ASP A 1 285 ? -51.294 67.307 81.294 1.00 83.75 285 ASP A C 1
ATOM 2303 O O . ASP A 1 285 ? -50.356 67.145 82.075 1.00 83.75 285 ASP A O 1
ATOM 2307 N N . SER A 1 286 ? -52.477 67.801 81.688 1.00 82.44 286 SER A N 1
ATOM 2308 C CA . SER A 1 286 ? -52.735 68.132 83.094 1.00 82.44 286 SER A CA 1
ATOM 2309 C C . SER A 1 286 ? -52.723 66.872 83.949 1.00 82.44 286 SER A C 1
ATOM 2311 O O . SER A 1 286 ? -52.039 66.830 84.960 1.00 82.44 286 SER A O 1
ATOM 2313 N N . PHE A 1 287 ? -53.371 65.803 83.490 1.00 83.00 287 PHE A N 1
ATOM 2314 C CA . PHE A 1 287 ? -53.428 64.544 84.223 1.00 83.00 287 PHE A CA 1
ATOM 2315 C C . PHE A 1 287 ? -52.044 63.911 84.433 1.00 83.00 287 PHE A C 1
ATOM 2317 O O . PHE A 1 287 ? -51.736 63.434 85.522 1.00 83.00 287 PHE A O 1
ATOM 2324 N N . ILE A 1 288 ? -51.173 63.949 83.420 1.00 84.38 288 ILE A N 1
ATOM 2325 C CA . ILE A 1 288 ? -49.780 63.496 83.551 1.00 84.38 288 ILE A CA 1
ATOM 2326 C C . ILE A 1 288 ? -48.997 64.408 84.507 1.00 84.38 288 ILE A C 1
ATOM 2328 O O . ILE A 1 288 ? -48.196 63.914 85.300 1.00 84.38 288 ILE A O 1
ATOM 2332 N N . SER A 1 289 ? -49.217 65.725 84.450 1.00 86.94 289 SER A N 1
ATOM 2333 C CA . SER A 1 289 ? -48.600 66.674 85.383 1.00 86.94 289 SER A CA 1
ATOM 2334 C C . SER A 1 289 ? -49.008 66.387 86.831 1.00 86.94 289 SER A C 1
ATOM 2336 O O . SER A 1 289 ? -48.145 66.339 87.706 1.00 86.94 289 SER A O 1
ATOM 2338 N N . ASP A 1 290 ? -50.292 66.132 87.079 1.00 84.19 290 ASP A N 1
ATOM 2339 C CA . ASP A 1 290 ? -50.825 65.831 88.411 1.00 84.19 290 ASP A CA 1
ATOM 2340 C C . ASP A 1 290 ? -50.233 64.519 88.961 1.00 84.19 290 ASP A C 1
ATOM 2342 O O . ASP A 1 290 ? -49.843 64.458 90.130 1.00 84.19 290 ASP A O 1
ATOM 2346 N N . ILE A 1 291 ? -50.054 63.501 88.103 1.00 83.94 291 ILE A N 1
ATOM 2347 C CA . ILE A 1 291 ? -49.364 62.243 88.445 1.00 83.94 291 ILE A CA 1
ATOM 2348 C C . ILE A 1 291 ? -47.895 62.493 88.808 1.00 83.94 291 ILE A C 1
ATOM 2350 O O . ILE A 1 291 ? -47.420 62.017 89.839 1.00 83.94 291 ILE A O 1
ATOM 2354 N N . ASN A 1 292 ? -47.162 63.242 87.980 1.00 85.75 292 ASN A N 1
ATOM 2355 C CA . ASN A 1 292 ? -45.730 63.478 88.191 1.00 85.75 292 ASN A CA 1
ATOM 2356 C C . ASN A 1 292 ? -45.447 64.343 89.427 1.00 85.75 292 ASN A C 1
ATOM 2358 O O . ASN A 1 292 ? -44.430 64.148 90.089 1.00 85.75 292 ASN A O 1
ATOM 2362 N N . ASN A 1 293 ? -46.346 65.276 89.748 1.00 85.19 293 ASN A N 1
ATOM 2363 C CA . ASN A 1 293 ? -46.236 66.140 90.923 1.00 85.19 293 ASN A CA 1
ATOM 2364 C C . ASN A 1 293 ? -46.715 65.458 92.217 1.00 85.19 293 ASN A C 1
ATOM 2366 O O . ASN A 1 293 ? -46.642 66.070 93.282 1.00 85.19 293 ASN A O 1
ATOM 2370 N N . GLY A 1 294 ? -47.210 64.216 92.144 1.00 82.69 294 GLY A N 1
ATOM 2371 C CA . GLY A 1 294 ? -47.697 63.466 93.302 1.00 82.69 294 GLY A CA 1
ATOM 2372 C C . GLY A 1 294 ? -49.023 63.982 93.867 1.00 82.69 294 GLY A C 1
ATOM 2373 O O . GLY A 1 294 ? -49.333 63.722 95.027 1.00 82.69 294 GLY A O 1
ATOM 2374 N N . GLN A 1 295 ? -49.817 64.705 93.070 1.00 84.56 295 GLN A N 1
ATOM 2375 C CA . GLN A 1 295 ? -51.142 65.203 93.458 1.00 84.56 295 GLN A CA 1
ATOM 2376 C C . GLN A 1 295 ? -52.195 64.089 93.337 1.00 84.56 295 GLN A C 1
ATOM 2378 O O . GLN A 1 295 ? -53.164 64.189 92.580 1.00 84.56 295 GLN A O 1
ATOM 2383 N N . TRP A 1 296 ? -51.992 62.996 94.078 1.00 83.69 296 TRP A N 1
ATOM 2384 C CA . TRP A 1 296 ? -52.799 61.780 93.962 1.00 83.69 296 TRP A CA 1
ATOM 2385 C C . TRP A 1 296 ? -54.281 61.993 94.281 1.00 83.69 296 TRP A C 1
ATOM 2387 O O . TRP A 1 296 ? -55.116 61.310 93.698 1.00 83.69 296 TRP A O 1
ATOM 2397 N N . ASP A 1 297 ? -54.632 62.983 95.102 1.00 80.81 297 ASP A N 1
ATOM 2398 C CA . ASP A 1 297 ? -56.026 63.316 95.421 1.00 80.81 297 ASP A CA 1
ATOM 2399 C C . ASP A 1 297 ? -56.828 63.726 94.170 1.00 80.81 297 ASP A C 1
ATOM 2401 O O . ASP A 1 297 ? -57.961 63.283 93.967 1.00 80.81 297 ASP A O 1
ATOM 2405 N N . ILE A 1 298 ? -56.220 64.530 93.288 1.00 81.38 298 ILE A N 1
ATOM 2406 C CA . ILE A 1 298 ? -56.834 64.997 92.032 1.00 81.38 298 ILE A CA 1
ATOM 2407 C C . ILE A 1 298 ? -56.856 63.859 91.006 1.00 81.38 298 ILE A C 1
ATOM 2409 O O . ILE A 1 298 ? -57.867 63.620 90.341 1.00 81.38 298 ILE A O 1
ATOM 2413 N N . VAL A 1 299 ? -55.755 63.109 90.917 1.00 79.25 299 VAL A N 1
ATOM 2414 C CA . VAL A 1 299 ? -55.610 61.970 90.002 1.00 79.25 299 VAL A CA 1
ATOM 2415 C C . VAL A 1 299 ? -56.635 60.876 90.314 1.00 79.25 299 VAL A C 1
ATOM 2417 O O . VAL A 1 299 ? -57.271 60.354 89.398 1.00 79.25 299 VAL A O 1
ATOM 2420 N N . LEU A 1 300 ? -56.852 60.548 91.591 1.00 80.56 300 LEU A N 1
ATOM 2421 C CA . LEU A 1 300 ? -57.820 59.531 92.011 1.00 80.56 300 LEU A CA 1
ATOM 2422 C C . LEU A 1 300 ? -59.266 59.946 91.713 1.00 80.56 300 LEU A C 1
ATOM 2424 O O . LEU A 1 300 ? -60.052 59.110 91.263 1.00 80.56 300 LEU A O 1
ATOM 2428 N N . LEU A 1 301 ? -59.606 61.230 91.878 1.00 79.31 301 LEU A N 1
ATOM 2429 C CA . LEU A 1 301 ? -60.914 61.766 91.482 1.00 79.31 301 LEU A CA 1
ATOM 2430 C C . LEU A 1 301 ? -61.148 61.655 89.968 1.00 79.31 301 LEU A C 1
ATOM 2432 O O . LEU A 1 301 ? -62.233 61.263 89.539 1.00 79.31 301 LEU A O 1
ATOM 2436 N N . ALA A 1 302 ? -60.134 61.944 89.149 1.00 75.19 302 ALA A N 1
ATOM 2437 C CA . ALA A 1 302 ? -60.235 61.810 87.695 1.00 75.19 302 ALA A CA 1
ATOM 2438 C C . ALA A 1 302 ? -60.335 60.337 87.242 1.00 75.19 302 ALA A C 1
ATOM 2440 O O . ALA A 1 302 ? -61.068 60.019 86.302 1.00 75.19 302 ALA A O 1
ATOM 2441 N N . ILE A 1 303 ? -59.637 59.424 87.925 1.00 76.56 303 ILE A N 1
ATOM 2442 C CA . ILE A 1 303 ? -59.637 57.984 87.622 1.00 76.56 303 ILE A CA 1
ATOM 2443 C C . ILE A 1 303 ? -60.930 57.288 88.050 1.00 76.56 303 ILE A C 1
ATOM 2445 O O . ILE A 1 303 ? -61.275 56.271 87.452 1.00 76.56 303 ILE A O 1
ATOM 2449 N N . GLN A 1 304 ? -61.680 57.824 89.018 1.00 72.25 304 GLN A N 1
ATOM 2450 C CA . GLN A 1 304 ? -62.923 57.213 89.512 1.00 72.25 304 GLN A CA 1
ATOM 2451 C C . GLN A 1 304 ? -63.897 56.825 88.384 1.00 72.25 304 GLN A C 1
ATOM 2453 O O . GLN A 1 304 ? -64.581 55.805 88.470 1.00 72.25 304 GLN A O 1
ATOM 2458 N N . TYR A 1 305 ? -63.946 57.619 87.313 1.00 68.00 305 TYR A N 1
ATOM 2459 C CA . TYR A 1 305 ? -64.842 57.402 86.174 1.00 68.00 305 TYR A CA 1
ATOM 2460 C C . TYR A 1 305 ? -64.205 56.591 85.028 1.00 68.00 305 TYR A C 1
ATOM 2462 O O . TYR A 1 305 ? -64.853 56.322 84.012 1.00 68.00 305 TYR A O 1
ATOM 2470 N N . LEU A 1 306 ? -62.938 56.187 85.158 1.00 73.44 306 LEU A N 1
ATOM 2471 C CA . LEU A 1 306 ? -62.218 55.369 84.187 1.00 73.44 306 LEU A CA 1
ATOM 2472 C C . LEU A 1 306 ? -62.253 53.901 84.607 1.00 73.44 306 LEU A C 1
ATOM 2474 O O . LEU A 1 306 ? -61.789 53.521 85.677 1.00 73.44 306 LEU A O 1
ATOM 2478 N N . LYS A 1 307 ? -62.712 53.030 83.708 1.00 73.00 307 LYS A N 1
ATOM 2479 C CA . LYS A 1 307 ? -62.582 51.586 83.911 1.00 73.00 307 LYS A CA 1
ATOM 2480 C C . LYS A 1 307 ? -61.147 51.153 83.595 1.00 73.00 307 LYS A C 1
ATOM 2482 O O . LYS A 1 307 ? -60.817 50.866 82.445 1.00 73.00 307 LYS A O 1
ATOM 2487 N N . LEU A 1 308 ? -60.277 51.179 84.598 1.00 75.25 308 LEU A N 1
ATOM 2488 C CA . LEU A 1 308 ? -58.902 50.701 84.475 1.00 75.25 308 LEU A CA 1
ATOM 2489 C C . LEU A 1 308 ? -58.847 49.167 84.602 1.00 75.25 308 LEU A C 1
ATOM 2491 O O . LEU A 1 308 ? -59.611 48.594 85.375 1.00 75.25 308 LEU A O 1
ATOM 2495 N N . PRO A 1 309 ? -57.959 48.483 83.859 1.00 77.56 309 PRO A N 1
ATOM 2496 C CA . PRO A 1 309 ? -57.683 47.065 84.071 1.00 77.56 309 PRO A CA 1
ATOM 2497 C C . PRO A 1 309 ? -57.243 46.785 85.513 1.00 77.56 309 PRO A C 1
ATOM 2499 O O . PRO A 1 309 ? -56.400 47.511 86.038 1.00 77.56 309 PRO A O 1
ATOM 2502 N N . ASP A 1 310 ? -57.723 45.690 86.109 1.00 75.62 310 ASP A N 1
ATOM 2503 C CA . ASP A 1 310 ? -57.468 45.324 87.515 1.00 75.62 310 ASP A CA 1
ATOM 2504 C C . ASP A 1 310 ? -55.983 45.359 87.895 1.00 75.62 310 ASP A C 1
ATOM 2506 O O . ASP A 1 310 ? -55.615 45.794 88.981 1.00 75.62 310 ASP A O 1
ATOM 2510 N N . LYS A 1 311 ? -55.103 44.964 86.969 1.00 81.44 311 LYS A N 1
ATOM 2511 C CA . LYS A 1 311 ? -53.655 45.001 87.187 1.00 81.44 311 LYS A CA 1
ATOM 2512 C C . LYS A 1 311 ? -53.122 46.425 87.401 1.00 81.44 311 LYS A C 1
ATOM 2514 O O . LYS A 1 311 ? -52.297 46.635 88.280 1.00 81.44 311 LYS A O 1
ATOM 2519 N N . LEU A 1 312 ? -53.608 47.388 86.617 1.00 80.00 312 LEU A N 1
ATOM 2520 C CA . LEU A 1 312 ? -53.217 48.793 86.749 1.00 80.00 312 LEU A CA 1
ATOM 2521 C C . LEU A 1 312 ? -53.810 49.419 88.014 1.00 80.00 312 LEU A C 1
ATOM 2523 O O . LEU A 1 312 ? -53.149 50.238 88.637 1.00 80.00 312 LEU A O 1
ATOM 2527 N N . LEU A 1 313 ? -55.016 49.012 88.429 1.00 78.50 313 LEU A N 1
ATOM 2528 C CA . LEU A 1 313 ? -55.594 49.442 89.709 1.00 78.50 313 LEU A CA 1
ATOM 2529 C C . LEU A 1 313 ? -54.752 48.972 90.901 1.00 78.50 313 LEU A C 1
ATOM 2531 O O . LEU A 1 313 ? -54.540 49.742 91.833 1.00 78.50 313 LEU A O 1
ATOM 2535 N N . ILE A 1 314 ? -54.246 47.736 90.850 1.00 81.38 314 ILE A N 1
ATOM 2536 C CA . ILE A 1 314 ? -53.347 47.192 91.877 1.00 81.38 314 ILE A CA 1
ATOM 2537 C C . ILE A 1 314 ? -52.033 47.982 91.916 1.00 81.38 314 ILE A C 1
ATOM 2539 O O . ILE A 1 314 ? -51.623 48.417 92.988 1.00 81.38 314 ILE A O 1
ATOM 2543 N N . GLU A 1 315 ? -51.406 48.224 90.759 1.00 82.31 315 GLU A N 1
ATOM 2544 C CA . GLU A 1 315 ? -50.170 49.020 90.673 1.00 82.31 315 GLU A CA 1
ATOM 2545 C C . GLU A 1 315 ? -50.378 50.452 91.204 1.00 82.31 315 GLU A C 1
ATOM 2547 O O . GLU A 1 315 ? -49.540 50.973 91.939 1.00 82.31 315 GLU A O 1
ATOM 2552 N N . LEU A 1 316 ? -51.524 51.069 90.906 1.00 80.94 316 LEU A N 1
ATOM 2553 C CA . LEU A 1 316 ? -51.850 52.419 91.365 1.00 80.94 316 LEU A CA 1
ATOM 2554 C C . LEU A 1 316 ? -52.108 52.469 92.879 1.00 80.94 316 LEU A C 1
ATOM 2556 O O . LEU A 1 316 ? -51.630 53.379 93.552 1.00 80.94 316 LEU A O 1
ATOM 2560 N N . TYR A 1 317 ? -52.788 51.462 93.438 1.00 79.88 317 TYR A N 1
ATOM 2561 C CA . TYR A 1 317 ? -52.974 51.321 94.887 1.00 79.88 317 TYR A CA 1
ATOM 2562 C C . TYR A 1 317 ? -51.641 51.148 95.632 1.00 79.88 317 TYR A C 1
ATOM 2564 O O . TYR A 1 317 ? -51.454 51.724 96.705 1.00 79.88 317 TYR A O 1
ATOM 2572 N N . GLU A 1 318 ? -50.698 50.384 95.071 1.00 81.94 318 GLU A N 1
ATOM 2573 C CA . GLU A 1 318 ? -49.348 50.243 95.633 1.00 81.94 318 GLU A CA 1
ATOM 2574 C C . GLU A 1 318 ? -48.540 51.545 95.577 1.00 81.94 318 GLU A C 1
ATOM 2576 O O . GLU A 1 318 ? -47.662 51.750 96.415 1.00 81.94 318 GLU A O 1
ATOM 2581 N N . GLN A 1 319 ? -48.809 52.410 94.597 1.00 79.31 319 GLN A N 1
ATOM 2582 C CA . GLN A 1 319 ? -48.077 53.658 94.399 1.00 79.31 319 GLN A CA 1
ATOM 2583 C C . GLN A 1 319 ? -48.602 54.814 95.259 1.00 79.31 319 GLN A C 1
ATOM 2585 O O . GLN A 1 319 ? -47.805 55.637 95.691 1.00 79.31 319 GLN A O 1
ATOM 2590 N N . VAL A 1 320 ? -49.907 54.859 95.548 1.00 77.56 320 VAL A N 1
ATOM 2591 C CA . VAL A 1 320 ? -50.507 55.866 96.448 1.00 77.56 320 VAL A CA 1
ATOM 2592 C C . VAL A 1 320 ? -50.204 55.573 97.926 1.00 77.56 320 VAL A C 1
ATOM 2594 O O . VAL A 1 320 ? -50.098 56.498 98.722 1.00 77.56 320 VAL A O 1
ATOM 2597 N N . ASN A 1 321 ? -50.049 54.298 98.306 1.00 72.31 321 ASN A N 1
ATOM 2598 C CA . ASN A 1 321 ? -49.788 53.884 99.695 1.00 72.31 321 ASN A CA 1
ATOM 2599 C C . ASN A 1 321 ? -48.290 53.796 100.071 1.00 72.31 321 ASN A C 1
ATOM 2601 O O . ASN A 1 321 ? -47.966 53.243 101.126 1.00 72.31 321 ASN A O 1
ATOM 2605 N N . LYS A 1 322 ? -47.380 54.289 99.221 1.00 59.00 322 LYS A N 1
ATOM 2606 C CA . LYS A 1 322 ? -45.927 54.367 99.469 1.00 59.00 322 LYS A CA 1
ATOM 2607 C C . LYS A 1 322 ? -45.490 55.798 99.734 1.00 59.00 322 LYS A C 1
ATOM 2609 O O . LYS A 1 322 ? -44.630 55.963 100.625 1.00 59.00 322 LYS A O 1
#

Sequence (322 aa):
MKLNISFPATGCQKLIEVDDERKLRIFYEKRMATEVAADSLGDEWKGYVVRISGGNDKQGFPMKQGVLTHGRVRLLLSKGHSCYRPRRTGERKRKSVRGCIVDANLSVLNLVIIRKGEKDIPGLTDSTVPRRLGPKRASRIRKLFNLSKEDDVRQYVVRRPLTKEGKKPRTKAPKIQRLVTPRVLQHKRRRVALKKQRTLKNKEEAAEYTKLLAKRMKEAKEKRQEKVAKRRRLSSLRASTSKSESSQNVIRLIMQYLKENNLHRTLAMLQEETAVSLHTVDSIDSFISDINNGQWDIVLLAIQYLKLPDKLLIELYEQVNK

Foldseek 3Di:
DKEWEAEPVQRFIDIDDDPDVQQVVQQAQDFAQDKTQNPSVDVLSAPWIKGFHWAAFPVGATEAPPQPDQAKDWDFDDPPGPPDDDPDHPDTDTDIHGYGGDDPRTPYTYMYTPDDHDHDDPRHRPHHDDDPADDQEQVSLCVVVVHDPPDDSVVSFDWDWDDDPPDDIDIDTHHHPPDDDPVNVVVVVVVVVVVVVVVVVVVVVVVVVVVVVVVVVVVVVVVVVVVVVVVVVVVVVVVVVVVVVVVLVVLLVVLVVCVVVVVVVVSVVSCVVVVRANQDAPDPVVLVVCVVVLVVVVNVVRCVRHPDDPVVVVVSVVVNVD

Organism: NCBI:txid1608454

pLDDT: mean 90.8, std 9.63, range [56.59, 98.56]

Radius of gyration: 60.86 Å; chains: 1; bounding box: 107×95×133 Å

InterPro domains:
  IPR001377 Small ribosomal subunit protein eS6 [PF01092] (1-126)
  IPR001377 Small ribosomal subunit protein eS6 [PTHR11502] (1-236)
  IPR001377 Small ribosomal subunit protein eS6 [SM01405] (1-126)
  IPR006594 LIS1 homology motif [PS50896] (246-278)
  IPR006594 LIS1 homology motif [SM00667] (246-278)
  IPR018282 Small ribosomal subunit protein eS6, conserved site [PS00578] (52-63)
  IPR054532 TPL/SMU1, LisH-like dimerisation domain [PF17814] (246-276)